Protein AF-A0A973F7K8-F1 (afdb_monomer_lite)

Foldseek 3Di:
DVLVVVLVVVLVVVLVVVLVVVQVVLLVVQQADAQDFDADLVRHTDVVLSVVCVVRGGRHPDSLVSVLVSCLVSVVVSVVVCVVVVHDDDDPAPDPPLVCVLVSLLSVQLSVLVVQQSVCSRPVVVDPDDDGDNPVVSLVSLLVSQLVSLVSCCPVRVDQWDQDPPPGIDGRRVCSSVVSSCVSSVVSVVVVVVVSD

Structure (mmCIF, N/CA/C/O backbone):
data_AF-A0A973F7K8-F1
#
_entry.id   AF-A0A973F7K8-F1
#
loop_
_atom_site.group_PDB
_atom_site.id
_atom_site.type_symbol
_atom_site.label_atom_id
_atom_site.label_alt_id
_atom_site.label_comp_id
_atom_site.label_asym_id
_atom_site.label_entity_id
_atom_site.label_seq_id
_atom_site.pdbx_PDB_ins_code
_atom_site.Cartn_x
_atom_site.Cartn_y
_atom_site.Cartn_z
_atom_site.occupancy
_atom_site.B_iso_or_equiv
_atom_site.auth_seq_id
_atom_site.auth_comp_id
_atom_site.auth_asym_id
_atom_site.auth_atom_id
_atom_site.pdbx_PDB_model_num
ATOM 1 N N . MET A 1 1 ? 13.074 -17.200 -8.292 1.00 72.19 1 MET A N 1
ATOM 2 C CA . MET A 1 1 ? 11.843 -17.786 -7.709 1.00 72.19 1 MET A CA 1
ATOM 3 C C . MET A 1 1 ? 11.993 -18.205 -6.249 1.00 72.19 1 MET A C 1
ATOM 5 O O . MET A 1 1 ? 11.219 -17.714 -5.441 1.00 72.19 1 MET A O 1
ATOM 9 N N . SER A 1 2 ? 12.986 -19.022 -5.864 1.00 88.00 2 SER A N 1
ATOM 10 C CA . SER A 1 2 ? 13.158 -19.458 -4.458 1.00 88.00 2 SER A CA 1
ATOM 11 C C . SER A 1 2 ? 13.311 -18.310 -3.445 1.00 88.00 2 SER A C 1
ATOM 13 O O . SER A 1 2 ? 12.789 -18.396 -2.340 1.00 88.00 2 SER A O 1
ATOM 15 N N . GLN A 1 3 ? 13.964 -17.210 -3.831 1.00 87.50 3 GLN A N 1
ATOM 16 C CA . GLN A 1 3 ? 14.150 -16.026 -2.980 1.00 87.50 3 GLN A CA 1
ATOM 17 C C . GLN A 1 3 ? 12.831 -15.344 -2.599 1.00 87.50 3 GLN A C 1
ATOM 19 O O . GLN A 1 3 ? 12.602 -15.071 -1.427 1.00 87.50 3 GLN A O 1
ATOM 24 N N . TYR A 1 4 ? 11.947 -15.101 -3.570 1.00 90.38 4 TYR A N 1
ATOM 25 C CA . TYR A 1 4 ? 10.649 -14.471 -3.312 1.00 90.38 4 TYR A CA 1
ATOM 26 C C . TYR A 1 4 ? 9.748 -15.357 -2.455 1.00 90.38 4 TYR A C 1
ATOM 28 O O . TYR A 1 4 ? 9.084 -14.861 -1.551 1.00 90.38 4 TYR A O 1
ATOM 36 N N . LEU A 1 5 ? 9.784 -16.673 -2.688 1.00 93.12 5 LEU A N 1
ATOM 37 C CA . LEU A 1 5 ? 9.063 -17.641 -1.867 1.00 93.12 5 LEU A CA 1
ATOM 38 C C . LEU A 1 5 ? 9.573 -17.640 -0.420 1.00 93.12 5 LEU A C 1
ATOM 40 O O . LEU A 1 5 ? 8.772 -17.631 0.509 1.00 93.12 5 LEU A O 1
ATOM 44 N N . PHE A 1 6 ? 10.892 -17.579 -0.222 1.00 93.88 6 PHE A N 1
ATOM 45 C CA . PHE A 1 6 ? 11.480 -17.450 1.109 1.00 93.88 6 PHE A CA 1
ATOM 46 C C . PHE A 1 6 ? 11.039 -16.158 1.812 1.00 93.88 6 PHE A C 1
ATOM 48 O O . PHE A 1 6 ? 10.596 -16.216 2.955 1.00 93.88 6 PHE A O 1
ATOM 55 N N . ILE A 1 7 ? 11.104 -15.009 1.129 1.00 94.25 7 ILE A N 1
ATOM 56 C CA . ILE A 1 7 ? 10.670 -13.712 1.676 1.00 94.25 7 ILE A CA 1
ATOM 57 C C . ILE A 1 7 ? 9.185 -13.754 2.065 1.00 94.25 7 ILE A C 1
ATOM 59 O O . ILE A 1 7 ? 8.821 -13.306 3.152 1.00 94.25 7 ILE A O 1
ATOM 63 N N . ALA A 1 8 ? 8.336 -14.330 1.211 1.00 94.69 8 ALA A N 1
ATOM 64 C CA . ALA A 1 8 ? 6.908 -14.472 1.475 1.00 94.69 8 ALA A CA 1
ATOM 65 C C . ALA A 1 8 ? 6.631 -15.362 2.698 1.00 94.69 8 ALA A C 1
ATOM 67 O O . ALA A 1 8 ? 5.876 -14.962 3.582 1.00 94.69 8 ALA A O 1
ATOM 68 N N . LEU A 1 9 ? 7.280 -16.530 2.794 1.00 96.81 9 LEU A N 1
ATOM 69 C CA . LEU A 1 9 ? 7.141 -17.430 3.945 1.00 96.81 9 LEU A CA 1
ATOM 70 C C . LEU A 1 9 ? 7.656 -16.792 5.237 1.00 96.81 9 LEU A C 1
ATOM 72 O O . LEU A 1 9 ? 6.992 -16.874 6.268 1.00 96.81 9 LEU A O 1
ATOM 76 N N . ALA A 1 10 ? 8.809 -16.124 5.187 1.00 96.56 10 ALA A N 1
ATOM 77 C CA . ALA A 1 10 ? 9.361 -15.422 6.338 1.00 96.56 10 ALA A CA 1
ATOM 78 C C . ALA A 1 10 ? 8.419 -14.305 6.810 1.00 96.56 10 ALA A C 1
ATOM 80 O O . ALA A 1 10 ? 8.134 -14.205 8.001 1.00 96.56 10 ALA A O 1
ATOM 81 N N . SER A 1 11 ? 7.880 -13.505 5.883 1.00 96.19 11 SER A N 1
ATOM 82 C CA . SER A 1 11 ? 6.906 -12.462 6.212 1.00 96.19 11 SER A CA 1
ATOM 83 C C . SER A 1 11 ? 5.631 -13.039 6.821 1.00 96.19 11 SER A C 1
ATOM 85 O O . SER A 1 11 ? 5.173 -12.538 7.848 1.00 96.19 11 SER A O 1
ATOM 87 N N . PHE A 1 12 ? 5.105 -14.125 6.252 1.00 96.81 12 PHE A N 1
ATOM 88 C CA . PHE A 1 12 ? 3.944 -14.827 6.789 1.00 96.81 12 PHE A CA 1
ATOM 89 C C . PHE A 1 12 ? 4.179 -15.312 8.224 1.00 96.81 12 PHE A C 1
ATOM 91 O O . PHE A 1 12 ? 3.365 -15.025 9.098 1.00 96.81 12 PHE A O 1
ATOM 98 N N . LEU A 1 13 ? 5.299 -15.993 8.489 1.00 97.75 13 LEU A N 1
ATOM 99 C CA . LEU A 1 13 ? 5.620 -16.499 9.826 1.00 97.75 13 LEU A CA 1
ATOM 100 C C . LEU A 1 13 ? 5.742 -15.360 10.842 1.00 97.75 13 LEU A C 1
ATOM 102 O O . LEU A 1 13 ? 5.202 -15.456 11.941 1.00 97.75 13 LEU A O 1
ATOM 106 N N . ILE A 1 14 ? 6.400 -14.261 10.472 1.00 97.31 14 ILE A N 1
ATOM 107 C CA . ILE A 1 14 ? 6.553 -13.101 11.357 1.00 97.31 14 ILE A CA 1
ATOM 108 C C . ILE A 1 14 ? 5.188 -12.482 11.681 1.00 97.31 14 ILE A C 1
ATOM 110 O O . ILE A 1 14 ? 4.896 -12.243 12.852 1.00 97.31 14 ILE A O 1
ATOM 114 N N . HIS A 1 15 ? 4.319 -12.281 10.686 1.00 96.44 15 HIS A N 1
ATOM 115 C CA . HIS A 1 15 ? 2.948 -11.810 10.927 1.00 96.44 15 HIS A CA 1
ATOM 116 C C . HIS A 1 15 ? 2.157 -12.779 11.810 1.00 96.44 15 HIS A C 1
ATOM 118 O O . HIS A 1 15 ? 1.513 -12.345 12.764 1.00 96.44 15 HIS A O 1
ATOM 124 N N . PHE A 1 16 ? 2.249 -14.083 11.543 1.00 96.31 16 PHE A N 1
ATOM 125 C CA . PHE A 1 16 ? 1.563 -15.126 12.306 1.00 96.31 16 PHE A CA 1
ATOM 126 C C . PHE A 1 16 ? 1.941 -15.103 13.792 1.00 96.31 16 PHE A C 1
ATOM 128 O O . PHE A 1 16 ? 1.065 -15.149 14.653 1.00 96.31 16 PHE A O 1
ATOM 135 N N . PHE A 1 17 ? 3.229 -14.971 14.115 1.00 96.81 17 PHE A N 1
ATOM 136 C CA . PHE A 1 17 ? 3.669 -14.906 15.510 1.00 96.81 17 PHE A CA 1
ATOM 137 C C . PHE A 1 17 ? 3.353 -13.566 16.182 1.00 96.81 17 PHE A C 1
ATOM 139 O O . PHE A 1 17 ? 3.121 -13.534 17.390 1.00 96.81 17 PHE A O 1
ATOM 146 N N . LEU A 1 18 ? 3.319 -12.462 15.430 1.00 96.75 18 LEU A N 1
ATOM 147 C CA . LEU A 1 18 ? 3.058 -11.131 15.984 1.00 96.75 18 LEU A CA 1
ATOM 148 C C . LEU A 1 18 ? 1.569 -10.809 16.157 1.00 96.75 18 LEU A C 1
ATOM 150 O O . LEU A 1 18 ? 1.236 -9.941 16.965 1.00 96.75 18 LEU A O 1
ATOM 154 N N . ILE A 1 19 ? 0.663 -11.497 15.457 1.00 94.94 19 ILE A N 1
ATOM 155 C CA . ILE A 1 19 ? -0.764 -11.148 15.485 1.00 94.94 19 ILE A CA 1
ATOM 156 C C . ILE A 1 19 ? -1.384 -11.312 16.879 1.00 94.94 19 ILE A C 1
ATOM 158 O O . ILE A 1 19 ? -2.056 -10.406 17.363 1.00 94.94 19 ILE A O 1
ATOM 162 N N . VAL A 1 20 ? -1.102 -12.420 17.572 1.00 94.62 20 VAL A N 1
ATOM 163 C CA . VAL A 1 20 ? -1.634 -12.705 18.916 1.00 94.62 20 VAL A CA 1
ATOM 164 C C . VAL A 1 20 ? -1.143 -11.698 19.967 1.00 94.62 20 VAL A C 1
ATOM 166 O O . VAL A 1 20 ? -1.987 -11.099 20.643 1.00 94.62 20 VAL A O 1
ATOM 169 N N . PRO A 1 21 ? 0.175 -11.445 20.131 1.00 95.75 21 PRO A N 1
ATOM 170 C CA . PRO A 1 21 ? 0.638 -10.454 21.099 1.00 95.75 21 PRO A CA 1
ATOM 171 C C . PRO A 1 21 ? 0.143 -9.045 20.756 1.00 95.75 21 PRO A C 1
ATOM 173 O O . PRO A 1 21 ? -0.177 -8.281 21.668 1.00 95.75 21 PRO A O 1
ATOM 176 N N . PHE A 1 22 ? 0.007 -8.711 19.469 1.00 95.31 22 PHE A N 1
ATOM 177 C CA . PHE A 1 22 ? -0.538 -7.423 19.050 1.00 95.31 22 PHE A CA 1
ATOM 178 C C . PHE A 1 22 ? -2.024 -7.270 19.396 1.00 95.31 22 PHE A C 1
ATOM 180 O O . PHE A 1 22 ? -2.424 -6.241 19.936 1.00 95.31 22 PHE A O 1
ATOM 187 N N . ILE A 1 23 ? -2.843 -8.299 19.173 1.00 93.06 23 ILE A N 1
ATOM 188 C CA . ILE A 1 23 ? -4.255 -8.296 19.581 1.00 93.06 23 ILE A CA 1
ATOM 189 C C . ILE A 1 23 ? -4.374 -8.095 21.100 1.00 93.06 23 ILE A C 1
ATOM 191 O O . ILE A 1 23 ? -5.137 -7.238 21.551 1.00 93.06 23 ILE A O 1
ATOM 195 N N . ASN A 1 24 ? -3.577 -8.813 21.897 1.00 93.81 24 ASN A N 1
ATOM 196 C CA . ASN A 1 24 ? -3.557 -8.653 23.356 1.00 93.81 24 ASN A CA 1
ATOM 197 C C . ASN A 1 24 ? -3.151 -7.231 23.777 1.00 93.81 24 ASN A C 1
ATOM 199 O O . ASN A 1 24 ? -3.711 -6.668 24.720 1.00 93.81 24 ASN A O 1
ATOM 203 N N . PHE A 1 25 ? -2.206 -6.626 23.058 1.00 93.38 25 PHE A N 1
ATOM 204 C CA . PHE A 1 25 ? -1.814 -5.234 23.253 1.00 93.38 25 PHE A CA 1
ATOM 205 C C . PHE A 1 25 ? -2.965 -4.257 22.962 1.00 93.38 25 PHE A C 1
ATOM 207 O O . PHE A 1 25 ? -3.226 -3.376 23.785 1.00 93.38 25 PHE A O 1
ATOM 214 N N . LEU A 1 26 ? -3.711 -4.444 21.866 1.00 91.25 26 LEU A N 1
ATOM 215 C CA . LEU A 1 26 ? -4.887 -3.622 21.553 1.00 91.25 26 LEU A CA 1
ATOM 216 C C . LEU A 1 26 ? -5.966 -3.728 22.642 1.00 91.25 26 LEU A C 1
ATOM 218 O O . LEU A 1 26 ? -6.526 -2.709 23.056 1.00 91.25 26 LEU A O 1
ATOM 222 N N . TYR A 1 27 ? -6.207 -4.937 23.167 1.00 90.31 27 TYR A N 1
ATOM 223 C CA . TYR A 1 27 ? -7.102 -5.145 24.310 1.00 90.31 27 TYR A CA 1
ATOM 224 C C . TYR A 1 27 ? -6.623 -4.395 25.557 1.00 90.31 27 TYR A C 1
ATOM 226 O O . TYR A 1 27 ? -7.413 -3.695 26.193 1.00 90.31 27 TYR A O 1
ATOM 234 N N . LYS A 1 28 ? -5.326 -4.475 25.882 1.00 91.38 28 LYS A N 1
ATOM 235 C CA . LYS A 1 28 ? -4.729 -3.777 27.032 1.00 91.38 28 LYS A CA 1
ATOM 236 C C . LYS A 1 28 ? -4.856 -2.256 26.916 1.00 91.38 28 LYS A C 1
ATOM 238 O O . LYS A 1 28 ? -5.124 -1.587 27.912 1.00 91.38 28 LYS A O 1
ATOM 243 N N . MET A 1 29 ? -4.701 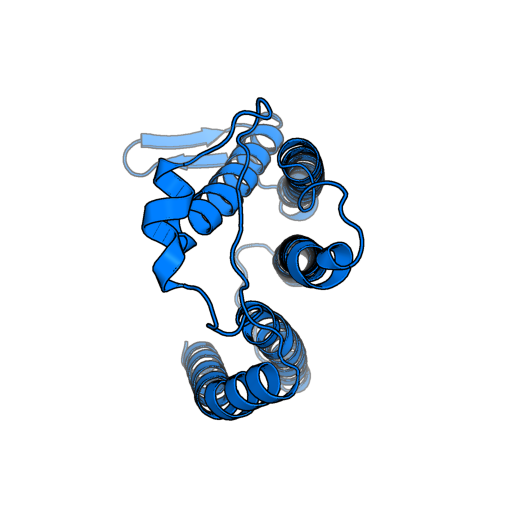-1.714 25.710 1.00 87.56 29 MET A N 1
ATOM 244 C CA . MET A 1 29 ? -4.869 -0.284 25.432 1.00 87.56 29 MET A CA 1
ATOM 245 C C . MET A 1 29 ? -6.332 0.160 25.300 1.00 87.56 29 MET A C 1
ATOM 247 O O . MET A 1 29 ? -6.584 1.352 25.135 1.00 87.56 29 MET A O 1
ATOM 251 N N . LYS A 1 30 ? -7.299 -0.768 25.376 1.00 85.12 30 LYS A N 1
ATOM 252 C CA . LYS A 1 30 ? -8.734 -0.508 25.165 1.00 85.12 30 LYS A CA 1
ATOM 253 C C . LYS A 1 30 ? -9.034 0.138 23.803 1.00 85.12 30 LYS A C 1
ATOM 255 O O . LYS A 1 30 ? -9.990 0.900 23.671 1.00 85.12 30 LYS A O 1
ATOM 260 N N . LEU A 1 31 ? -8.238 -0.186 22.782 1.00 84.75 31 LEU A N 1
ATOM 261 C CA . LEU A 1 31 ? -8.457 0.248 21.399 1.00 84.75 31 LEU A CA 1
ATOM 262 C C . LEU A 1 31 ? -9.512 -0.655 20.755 1.00 84.75 31 LEU A C 1
ATOM 264 O O . LEU A 1 31 ? -9.199 -1.523 19.948 1.00 84.75 31 LEU A O 1
ATOM 268 N N . GLN A 1 32 ? -10.763 -0.498 21.178 1.00 84.00 32 GLN A N 1
ATOM 269 C CA . GLN A 1 32 ? -11.882 -1.350 20.779 1.00 84.00 32 GLN A CA 1
ATOM 270 C C . GLN A 1 32 ? -12.960 -0.555 20.055 1.00 84.00 32 GLN A C 1
ATOM 272 O O . GLN A 1 32 ? -13.143 0.645 20.275 1.00 84.00 32 GLN A O 1
ATOM 277 N N . ARG A 1 33 ? -13.726 -1.248 19.213 1.00 77.94 33 ARG A N 1
ATOM 278 C CA . ARG A 1 33 ? -14.869 -0.668 18.515 1.00 77.94 33 ARG A CA 1
ATOM 279 C C . ARG A 1 33 ? -16.003 -0.430 19.513 1.00 77.94 33 ARG A C 1
ATOM 281 O 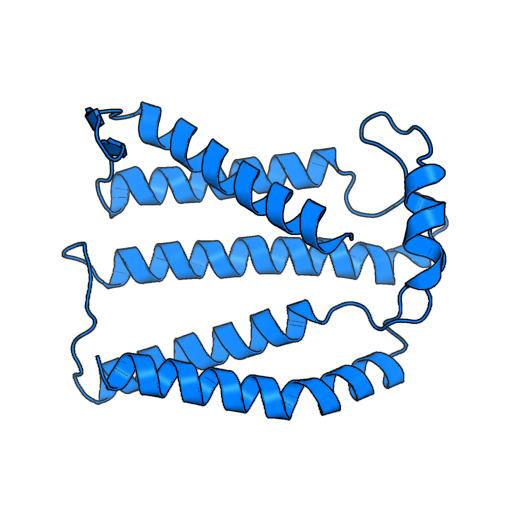O . ARG A 1 33 ? -16.597 -1.384 20.003 1.00 77.94 33 ARG A O 1
ATOM 288 N N . ALA A 1 34 ? -16.329 0.820 19.828 1.00 75.00 34 ALA A N 1
ATOM 289 C CA . ALA A 1 34 ? -17.546 1.116 20.595 1.00 75.00 34 ALA A CA 1
ATOM 290 C C . ALA A 1 34 ? -18.782 1.213 19.678 1.00 75.00 34 ALA A C 1
ATOM 292 O O . ALA A 1 34 ? -18.674 1.083 18.459 1.00 75.00 34 ALA A O 1
ATOM 293 N N . ASN A 1 35 ? -19.958 1.412 20.274 1.00 72.88 35 ASN A N 1
ATOM 294 C CA . ASN A 1 35 ? -21.228 1.503 19.556 1.00 72.88 35 ASN A CA 1
ATOM 295 C C . ASN A 1 35 ? -21.302 2.803 18.732 1.00 72.88 35 ASN A C 1
ATOM 297 O O . ASN A 1 35 ? -21.063 3.888 19.266 1.00 72.88 35 ASN A O 1
ATOM 301 N N . GLN A 1 36 ? -21.602 2.700 17.437 1.00 68.94 36 GLN A N 1
ATOM 302 C CA . GLN A 1 36 ? -21.502 3.806 16.482 1.00 68.94 36 GLN A CA 1
ATOM 303 C C . GLN A 1 36 ? -22.859 4.062 15.817 1.00 68.94 36 GLN A C 1
ATOM 305 O O . GLN A 1 36 ? -23.567 3.116 15.493 1.00 68.94 36 GLN A O 1
ATOM 310 N N . LYS A 1 37 ? -23.199 5.341 15.600 1.00 73.88 37 LYS A N 1
ATOM 311 C CA . LYS A 1 37 ? -24.313 5.763 14.737 1.00 73.88 37 LYS A CA 1
ATOM 312 C C . LYS A 1 37 ? -23.753 6.373 13.465 1.00 73.88 37 LYS A C 1
ATOM 314 O O . LYS A 1 37 ? -23.265 7.501 13.509 1.00 73.88 37 LYS A O 1
ATOM 319 N N . THR A 1 38 ? -23.780 5.631 12.370 1.00 75.94 38 THR A N 1
ATOM 320 C CA . THR A 1 38 ? -23.152 6.057 11.116 1.00 75.94 38 THR A CA 1
ATOM 321 C C . THR A 1 38 ? -24.045 7.003 10.305 1.00 75.94 38 THR A C 1
ATOM 323 O O . THR A 1 38 ? -25.271 7.025 10.452 1.00 75.94 38 THR A O 1
ATOM 326 N N . LEU A 1 39 ? -23.407 7.833 9.474 1.00 78.38 39 LEU A N 1
ATOM 327 C CA . LEU A 1 39 ? -24.057 8.733 8.521 1.00 78.38 39 LEU A CA 1
ATOM 328 C C . LEU A 1 39 ? -23.554 8.428 7.105 1.00 78.38 39 LEU A C 1
ATOM 330 O O . LEU A 1 39 ? -22.379 8.106 6.917 1.00 78.38 39 LEU A O 1
ATOM 334 N N . ASP A 1 40 ? -24.423 8.588 6.113 1.00 78.94 40 ASP A N 1
ATOM 335 C CA . ASP A 1 40 ? -24.072 8.474 4.699 1.00 78.94 40 ASP A CA 1
A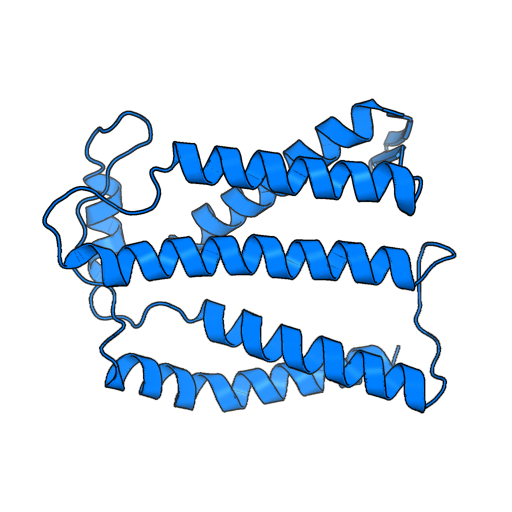TOM 336 C C . ASP A 1 40 ? -23.386 9.745 4.143 1.00 78.94 40 ASP A C 1
ATOM 338 O O . ASP A 1 40 ? -23.170 10.748 4.832 1.00 78.94 40 ASP A O 1
ATOM 342 N N . ALA A 1 41 ? -23.067 9.725 2.844 1.00 74.00 41 ALA A N 1
ATOM 343 C CA . ALA A 1 41 ? -22.468 10.853 2.122 1.00 74.00 41 ALA A CA 1
ATOM 344 C C . ALA A 1 41 ? -23.334 12.135 2.106 1.00 74.00 41 ALA A C 1
ATOM 346 O O . ALA A 1 41 ? -22.828 13.228 1.810 1.00 74.00 41 ALA A O 1
ATOM 347 N N . PHE A 1 42 ? -24.629 12.006 2.399 1.00 81.00 42 PHE A N 1
ATOM 348 C CA . PHE A 1 42 ? -25.636 13.064 2.433 1.00 81.00 42 PHE A CA 1
ATOM 349 C C . PHE A 1 42 ? -26.024 13.460 3.866 1.00 81.00 42 PHE A C 1
ATOM 351 O O . PHE A 1 42 ? -26.974 14.221 4.046 1.00 81.00 42 PHE A O 1
ATOM 358 N N . ASN A 1 43 ? -25.266 13.007 4.873 1.00 79.06 43 ASN A N 1
ATOM 359 C CA . ASN A 1 43 ? -25.524 13.217 6.300 1.00 79.06 43 ASN A CA 1
ATOM 360 C C . ASN A 1 43 ? -26.850 12.610 6.796 1.00 79.06 43 ASN A C 1
ATOM 362 O O . ASN A 1 43 ? -27.427 13.098 7.769 1.00 79.06 43 ASN A O 1
ATOM 366 N N . LYS A 1 44 ? -27.343 11.552 6.151 1.00 83.50 44 LYS A N 1
ATOM 367 C CA . LYS A 1 44 ? -28.502 10.785 6.614 1.00 83.50 44 LYS A CA 1
ATOM 368 C C . LYS A 1 44 ? -28.042 9.602 7.469 1.00 83.50 44 LYS A C 1
ATOM 370 O O . LYS A 1 44 ? -27.033 8.982 7.139 1.00 83.50 44 LYS A O 1
ATOM 375 N N . PRO A 1 45 ? -28.761 9.263 8.552 1.00 82.25 45 PRO A N 1
ATOM 376 C CA . PRO A 1 45 ? -28.438 8.098 9.369 1.00 82.25 45 PRO A CA 1
ATOM 377 C C . PRO A 1 45 ? -28.588 6.795 8.585 1.00 82.25 45 PRO A C 1
ATOM 379 O O . PRO A 1 45 ? -29.512 6.645 7.784 1.00 82.25 45 PRO A O 1
ATOM 382 N N . THR A 1 46 ? -27.709 5.834 8.868 1.00 83.81 46 THR A N 1
ATOM 383 C CA . THR A 1 46 ? -27.646 4.524 8.202 1.00 83.81 46 THR A CA 1
ATOM 384 C C . THR A 1 46 ? -28.000 3.377 9.163 1.00 83.81 46 THR A C 1
ATOM 386 O O . THR A 1 46 ? -27.147 2.564 9.520 1.00 83.81 46 THR A O 1
ATOM 389 N N . PRO A 1 47 ? -29.282 3.243 9.567 1.00 83.62 47 PRO A N 1
ATOM 390 C CA . PRO A 1 47 ? -29.700 2.311 10.620 1.00 83.62 47 PRO A CA 1
ATOM 391 C C . PRO A 1 47 ? -29.532 0.833 10.241 1.00 83.62 47 PRO A C 1
ATOM 393 O O . PRO A 1 47 ? -29.285 -0.003 11.107 1.00 83.62 47 PRO A O 1
ATOM 396 N N . VAL A 1 48 ? -29.654 0.496 8.953 1.00 85.38 48 VAL A N 1
ATOM 397 C CA . VAL A 1 48 ? -29.449 -0.877 8.463 1.00 85.38 48 VAL A CA 1
ATOM 398 C C . VAL A 1 48 ? -27.983 -1.282 8.613 1.00 85.38 48 VAL A C 1
ATOM 400 O O . VAL A 1 48 ? -27.698 -2.368 9.113 1.00 85.38 48 VAL A O 1
ATOM 403 N N . PHE A 1 49 ? -27.060 -0.391 8.238 1.00 81.12 49 PHE A N 1
ATOM 404 C CA . PHE A 1 49 ? -25.624 -0.607 8.395 1.00 81.12 49 PHE A CA 1
ATOM 405 C C . PHE A 1 49 ? -25.266 -0.805 9.870 1.00 81.12 49 PHE A C 1
ATOM 407 O O . PHE A 1 49 ? -24.640 -1.809 10.211 1.00 81.12 49 PHE A O 1
ATOM 414 N N . ASP A 1 50 ? -25.736 0.093 10.742 1.00 82.31 50 ASP A N 1
ATOM 415 C CA . ASP A 1 50 ? -25.478 0.011 12.181 1.00 82.31 50 ASP A CA 1
ATOM 416 C C . ASP A 1 50 ? -25.971 -1.326 12.757 1.00 82.31 50 ASP A C 1
ATOM 418 O O . ASP A 1 50 ? -25.210 -2.010 13.439 1.00 82.31 50 ASP A O 1
ATOM 422 N N . LYS A 1 51 ? -27.189 -1.764 12.399 1.00 85.19 51 LYS A N 1
ATOM 423 C CA . LYS A 1 51 ? -27.768 -3.037 12.864 1.00 85.19 51 LYS A CA 1
ATOM 424 C C . LYS A 1 51 ? -26.899 -4.247 12.515 1.00 85.19 51 LYS A C 1
ATOM 426 O O . LYS A 1 51 ? -26.675 -5.097 13.375 1.00 85.19 51 LYS A O 1
ATOM 431 N N . PHE A 1 52 ? -26.410 -4.339 11.277 1.00 84.19 52 PHE A N 1
ATOM 432 C CA . PHE A 1 52 ? -25.557 -5.458 10.864 1.00 84.19 52 PHE A CA 1
ATOM 433 C C . PHE A 1 52 ? -24.172 -5.418 11.521 1.00 84.19 52 PHE A C 1
ATOM 435 O O . PHE A 1 52 ? -23.574 -6.470 11.720 1.00 84.19 52 PHE A O 1
ATOM 442 N N . HIS A 1 53 ? -23.688 -4.247 11.939 1.00 78.50 53 HIS A N 1
ATOM 443 C CA . HIS A 1 53 ? -22.356 -4.080 12.528 1.00 78.50 53 HIS A CA 1
ATOM 444 C C . HIS A 1 53 ? -22.338 -4.040 14.062 1.00 78.50 53 HIS A C 1
ATOM 446 O O . HIS A 1 53 ? -21.253 -4.029 14.645 1.00 78.50 53 HIS A O 1
ATOM 452 N N . CYS A 1 54 ? -23.495 -4.067 14.736 1.00 80.25 54 CYS A N 1
ATOM 453 C CA . CYS A 1 54 ? -23.574 -4.060 16.203 1.00 80.25 54 CYS A CA 1
ATOM 454 C C . CYS A 1 54 ? -22.767 -5.196 16.856 1.00 80.25 54 CYS A C 1
ATOM 456 O O . CYS A 1 54 ? -22.166 -4.993 17.908 1.00 80.25 54 CYS A O 1
ATOM 458 N N . HIS A 1 55 ? -22.699 -6.370 16.222 1.00 81.69 55 HIS A N 1
ATOM 459 C CA . HIS A 1 55 ? -21.949 -7.520 16.739 1.00 81.69 55 HIS A CA 1
ATOM 460 C C . HIS A 1 55 ? -20.425 -7.297 16.771 1.00 81.69 55 HIS A C 1
ATOM 462 O O . HIS A 1 55 ? -19.723 -8.000 17.491 1.00 81.69 55 HIS A O 1
ATOM 468 N N . LYS A 1 56 ? -19.904 -6.309 16.023 1.00 78.94 56 LYS A N 1
ATOM 469 C CA . LYS A 1 56 ? -18.474 -5.957 16.002 1.00 78.94 56 LYS A CA 1
ATOM 470 C C . LYS A 1 56 ? -18.059 -5.077 17.195 1.00 78.94 56 LYS A C 1
ATOM 472 O O . LYS A 1 56 ? -16.906 -4.656 17.270 1.00 78.94 56 LYS A O 1
ATOM 477 N N . GLN A 1 57 ? -18.976 -4.765 18.114 1.00 81.69 57 GLN A N 1
ATOM 478 C CA . GLN A 1 57 ? -18.689 -3.987 19.319 1.00 81.69 57 GLN A CA 1
ATOM 479 C C . GLN A 1 57 ? -17.741 -4.745 20.268 1.00 81.69 57 GLN A C 1
ATOM 481 O O . GLN A 1 57 ? -17.902 -5.936 20.505 1.00 81.69 57 GLN A O 1
ATOM 486 N N . GLY A 1 58 ? -16.754 -4.047 20.835 1.00 81.69 58 GLY A N 1
ATOM 487 C CA . GLY A 1 58 ? -15.768 -4.601 21.773 1.00 81.69 58 GLY A CA 1
ATOM 488 C C . GLY A 1 58 ? -14.575 -5.298 21.111 1.00 81.69 58 GLY A C 1
ATOM 489 O O . GLY A 1 58 ? -13.575 -5.557 21.778 1.00 81.69 58 GLY A O 1
ATOM 490 N N . ILE A 1 59 ? -14.632 -5.542 19.798 1.00 86.81 59 ILE A N 1
ATOM 491 C CA . ILE A 1 59 ? -13.519 -6.114 19.031 1.00 86.81 59 ILE A CA 1
ATOM 492 C C . ILE A 1 59 ? -12.417 -5.050 18.863 1.00 86.81 59 ILE A C 1
ATOM 494 O O . ILE A 1 59 ? -12.735 -3.882 18.598 1.00 86.81 59 ILE A O 1
ATOM 498 N N . PRO A 1 60 ? -11.128 -5.407 19.028 1.00 87.00 60 PRO A N 1
ATOM 499 C CA . PRO A 1 60 ? -10.013 -4.486 18.858 1.00 87.00 60 PRO A CA 1
ATOM 500 C C . PRO A 1 60 ? -9.953 -3.914 17.437 1.00 87.00 60 PRO A C 1
ATOM 502 O O . PRO A 1 60 ? -10.128 -4.632 16.454 1.00 87.00 60 PRO A O 1
ATOM 505 N N . VAL A 1 61 ? -9.682 -2.613 17.337 1.00 82.44 61 VAL A N 1
ATOM 506 C CA . VAL A 1 61 ? -9.562 -1.865 16.075 1.00 82.44 61 VAL A CA 1
ATOM 507 C C . VAL A 1 61 ? -8.096 -1.522 15.836 1.00 82.44 61 VAL A C 1
ATOM 509 O O . VAL A 1 61 ? -7.360 -1.233 16.778 1.00 82.44 61 VAL A O 1
ATOM 512 N N . GLY A 1 62 ? -7.672 -1.542 14.571 1.00 82.88 62 GLY A N 1
ATOM 513 C CA . GLY A 1 62 ? -6.299 -1.215 14.181 1.00 82.88 62 GLY A CA 1
ATOM 514 C C . GLY A 1 62 ? -5.422 -2.424 13.857 1.00 82.88 62 GLY A C 1
ATOM 515 O O . GLY A 1 62 ? -4.203 -2.293 13.841 1.00 82.88 62 GLY A O 1
ATOM 516 N N . GLY A 1 63 ? -6.003 -3.592 13.553 1.00 83.81 63 GLY A N 1
ATOM 517 C CA . GLY A 1 63 ? -5.252 -4.752 13.045 1.00 83.81 63 GLY A CA 1
ATOM 518 C C . GLY A 1 63 ? -4.394 -4.422 11.814 1.00 83.81 63 GLY A C 1
ATOM 519 O O . GLY A 1 63 ? -3.258 -4.882 11.704 1.00 83.81 63 GLY A O 1
ATOM 520 N N . GLY A 1 64 ? -4.884 -3.529 10.946 1.00 87.81 64 GLY A N 1
ATOM 521 C CA . GLY A 1 64 ? -4.133 -3.021 9.797 1.00 87.81 64 GLY A CA 1
ATOM 522 C C . GLY A 1 64 ? -2.824 -2.314 10.167 1.00 87.81 64 GLY A C 1
ATOM 523 O O . GLY A 1 64 ? -1.876 -2.365 9.390 1.00 87.81 64 GLY A O 1
ATOM 524 N N . LEU A 1 65 ? -2.709 -1.727 11.366 1.00 91.19 65 LEU A N 1
ATOM 525 C CA . LEU A 1 65 ? -1.478 -1.066 11.813 1.00 91.19 65 LEU A CA 1
ATOM 526 C C . LEU A 1 65 ? -0.313 -2.057 11.929 1.00 91.19 65 LEU A C 1
ATOM 528 O O . LEU A 1 65 ? 0.801 -1.733 11.520 1.00 91.19 65 LEU A O 1
ATOM 532 N N . LEU A 1 66 ? -0.570 -3.270 12.436 1.00 93.12 66 LEU A N 1
ATOM 533 C CA . LEU A 1 66 ? 0.439 -4.330 12.481 1.00 93.12 66 LEU A CA 1
ATOM 534 C C . LEU A 1 66 ? 0.872 -4.709 11.068 1.00 93.12 66 LEU A C 1
ATOM 536 O O . LEU A 1 66 ? 2.070 -4.763 10.791 1.00 93.12 66 LEU A O 1
ATOM 540 N N . VAL A 1 67 ? -0.104 -4.923 10.178 1.00 93.25 67 VAL A N 1
ATOM 541 C CA . VAL A 1 67 ? 0.156 -5.304 8.787 1.00 93.25 67 VAL A CA 1
ATOM 542 C C . VAL A 1 67 ? 1.051 -4.267 8.119 1.00 93.25 67 VAL A C 1
ATOM 544 O O . VAL A 1 67 ? 2.085 -4.622 7.558 1.00 93.25 67 VAL A O 1
ATOM 547 N N . VAL A 1 68 ? 0.704 -2.986 8.239 1.00 94.50 68 VAL A N 1
ATOM 548 C CA . VAL A 1 68 ? 1.458 -1.868 7.664 1.00 94.50 68 VAL A CA 1
ATOM 549 C C . VAL A 1 68 ? 2.864 -1.784 8.246 1.00 94.50 68 VAL A C 1
ATOM 551 O O . VAL A 1 68 ? 3.829 -1.750 7.483 1.00 94.50 68 VAL A O 1
ATOM 554 N N . LEU A 1 69 ? 3.003 -1.769 9.574 1.00 95.00 69 LEU A N 1
ATOM 555 C CA . LEU A 1 69 ? 4.294 -1.589 10.239 1.00 95.00 69 LEU A CA 1
ATOM 556 C C . LEU A 1 69 ? 5.245 -2.735 9.896 1.00 95.00 69 LEU A C 1
ATOM 558 O O . LEU A 1 69 ? 6.345 -2.501 9.398 1.00 95.00 69 LEU A O 1
ATOM 562 N N . VAL A 1 70 ? 4.805 -3.975 10.108 1.00 96.06 70 VAL A N 1
ATOM 563 C CA . VAL A 1 70 ? 5.635 -5.162 9.881 1.00 96.06 70 VAL A CA 1
ATOM 564 C C . VAL A 1 70 ? 5.972 -5.302 8.399 1.00 96.06 70 VAL A C 1
ATOM 566 O O . VAL A 1 70 ? 7.131 -5.529 8.070 1.00 96.06 70 VAL A O 1
ATOM 569 N N . THR A 1 71 ? 5.016 -5.092 7.489 1.00 96.12 71 THR A N 1
ATOM 570 C CA . THR A 1 71 ? 5.291 -5.169 6.042 1.00 96.12 71 THR A CA 1
ATOM 571 C C . THR A 1 71 ? 6.273 -4.089 5.600 1.00 96.12 71 THR A C 1
ATOM 573 O O . THR A 1 71 ? 7.187 -4.388 4.842 1.00 96.12 71 THR A O 1
ATOM 576 N N . THR A 1 72 ? 6.156 -2.862 6.117 1.00 96.12 72 THR A N 1
ATOM 577 C CA . THR A 1 72 ? 7.089 -1.766 5.806 1.00 96.12 72 THR A CA 1
ATOM 578 C C . THR A 1 72 ? 8.508 -2.092 6.273 1.00 96.12 72 THR A C 1
ATOM 580 O O . THR A 1 72 ? 9.460 -1.964 5.503 1.00 96.12 72 THR A O 1
ATOM 583 N N . VAL A 1 73 ? 8.652 -2.555 7.520 1.00 96.69 73 VAL A N 1
ATOM 584 C CA . VAL A 1 73 ? 9.953 -2.918 8.103 1.00 96.69 73 VAL A CA 1
ATOM 585 C C . VAL A 1 73 ? 10.573 -4.100 7.364 1.00 96.69 73 VAL A C 1
ATOM 587 O O . VAL A 1 73 ? 11.742 -4.041 6.990 1.00 96.69 73 VAL A O 1
ATOM 590 N N . LEU A 1 74 ? 9.798 -5.157 7.108 1.00 96.81 74 LEU A N 1
ATOM 591 C CA . LEU A 1 74 ? 10.284 -6.332 6.389 1.00 96.81 74 LEU A CA 1
ATOM 592 C C . LEU A 1 74 ? 10.642 -6.007 4.944 1.00 96.81 74 LEU A C 1
ATOM 594 O O . LEU A 1 74 ? 11.667 -6.478 4.465 1.00 96.81 74 LEU A O 1
ATOM 598 N N . PHE A 1 75 ? 9.847 -5.185 4.260 1.00 95.50 75 PHE A N 1
ATOM 599 C CA . PHE A 1 75 ? 10.153 -4.756 2.902 1.00 95.50 75 PHE A CA 1
ATOM 600 C C . PHE A 1 75 ? 11.492 -4.012 2.847 1.00 95.50 75 PHE A C 1
ATOM 602 O O . PHE A 1 75 ? 12.356 -4.376 2.051 1.00 95.50 75 PHE A O 1
ATOM 609 N N . ALA A 1 76 ? 11.711 -3.041 3.742 1.00 94.88 76 ALA A N 1
ATOM 610 C CA . ALA A 1 76 ? 12.976 -2.313 3.829 1.00 94.88 76 ALA A CA 1
ATOM 611 C C . ALA A 1 76 ? 14.156 -3.234 4.192 1.00 94.88 76 ALA A C 1
ATOM 613 O O . ALA A 1 76 ? 15.218 -3.157 3.573 1.00 94.88 76 ALA A O 1
ATOM 614 N N . PHE A 1 77 ? 13.962 -4.142 5.153 1.00 95.75 77 PHE A N 1
ATOM 615 C CA . PHE A 1 77 ? 14.973 -5.114 5.564 1.00 95.75 77 PHE A CA 1
ATOM 616 C C . PHE A 1 77 ? 15.358 -6.065 4.425 1.00 95.75 77 PHE A C 1
ATOM 618 O O . PHE A 1 77 ? 16.540 -6.235 4.137 1.00 95.75 77 PHE A O 1
ATOM 625 N N . PHE A 1 78 ? 14.387 -6.666 3.737 1.00 94.69 78 PHE A N 1
ATOM 626 C CA . PHE A 1 78 ? 14.674 -7.586 2.639 1.00 94.69 78 PHE A CA 1
ATOM 627 C C . PHE A 1 78 ? 15.260 -6.874 1.424 1.00 94.69 78 PHE A C 1
ATOM 629 O O . PHE A 1 78 ? 16.140 -7.439 0.779 1.00 94.69 78 PHE A O 1
ATOM 636 N N . LEU A 1 79 ? 14.849 -5.635 1.141 1.00 93.56 79 LEU A N 1
ATOM 637 C CA . LEU A 1 79 ? 15.482 -4.809 0.114 1.00 93.56 79 LEU A CA 1
ATOM 638 C C . LEU A 1 79 ? 16.963 -4.578 0.446 1.00 93.56 79 LEU A C 1
ATOM 640 O O . LEU A 1 79 ? 17.823 -4.787 -0.413 1.00 93.56 79 LEU A O 1
ATOM 644 N N . LEU A 1 80 ? 17.275 -4.233 1.700 1.00 93.94 80 LEU A N 1
ATOM 645 C CA . LEU A 1 80 ? 18.651 -4.085 2.175 1.00 93.94 80 LEU A CA 1
ATOM 646 C C . LEU A 1 80 ? 19.444 -5.389 2.007 1.00 93.94 80 LEU A C 1
ATOM 648 O O . LEU A 1 80 ? 20.520 -5.371 1.420 1.00 93.94 80 LEU A O 1
ATOM 652 N N . VAL A 1 81 ? 18.905 -6.523 2.463 1.00 93.69 81 VAL A N 1
ATOM 653 C CA . VAL A 1 81 ? 19.552 -7.841 2.339 1.00 93.69 81 VAL A CA 1
ATOM 654 C C . VAL A 1 81 ? 19.815 -8.186 0.873 1.00 93.69 81 VAL A C 1
ATOM 656 O O . VAL A 1 81 ? 20.937 -8.518 0.506 1.00 93.69 81 VAL A O 1
ATOM 659 N N . VAL A 1 82 ? 18.813 -8.070 0.003 1.00 92.44 82 VAL A N 1
ATOM 660 C CA . VAL A 1 82 ? 18.960 -8.355 -1.433 1.00 92.44 82 VAL A CA 1
ATOM 661 C C . VAL A 1 82 ? 20.062 -7.494 -2.057 1.00 92.44 82 VAL A C 1
ATOM 663 O O . VAL A 1 82 ? 20.879 -8.017 -2.816 1.00 92.44 82 VAL A O 1
ATOM 666 N N . THR A 1 83 ? 20.135 -6.218 -1.674 1.00 90.31 83 THR A N 1
ATOM 667 C CA . THR A 1 83 ? 21.157 -5.278 -2.155 1.00 90.31 83 THR A CA 1
ATOM 668 C C . THR A 1 83 ? 22.553 -5.637 -1.636 1.00 90.31 83 THR A C 1
ATOM 670 O O . THR A 1 83 ? 23.490 -5.717 -2.422 1.00 90.31 83 THR A O 1
ATOM 673 N N . LEU A 1 84 ? 22.701 -5.928 -0.338 1.00 93.25 84 LEU A N 1
ATOM 674 C CA . LEU A 1 84 ? 23.983 -6.300 0.281 1.00 93.25 84 LEU A CA 1
ATOM 675 C C . LEU A 1 84 ? 24.563 -7.604 -0.282 1.00 93.25 84 LEU A C 1
ATOM 677 O O . LEU A 1 84 ? 25.773 -7.729 -0.445 1.00 93.25 84 LEU A O 1
ATOM 681 N N . PHE A 1 85 ? 23.705 -8.575 -0.595 1.00 93.00 85 PHE A N 1
ATOM 682 C CA . PHE A 1 85 ? 24.111 -9.859 -1.170 1.00 93.00 85 PHE A CA 1
ATOM 683 C C . PHE A 1 85 ? 24.166 -9.847 -2.708 1.00 93.00 85 PHE A C 1
ATOM 685 O O . PHE A 1 85 ? 24.261 -10.920 -3.314 1.00 93.00 85 PHE A O 1
ATOM 692 N N . ASN A 1 86 ? 24.089 -8.666 -3.341 1.00 89.12 86 ASN A N 1
ATOM 693 C CA . ASN A 1 86 ? 24.101 -8.476 -4.797 1.00 89.12 86 ASN A CA 1
ATOM 694 C C . ASN A 1 86 ? 23.131 -9.418 -5.533 1.00 89.12 86 ASN A C 1
ATOM 696 O O . ASN A 1 86 ? 23.436 -9.963 -6.597 1.00 89.12 86 ASN A O 1
ATOM 700 N N . LYS A 1 87 ? 21.961 -9.672 -4.938 1.00 89.31 87 LYS A N 1
ATOM 701 C CA . LYS A 1 87 ? 20.924 -10.497 -5.553 1.00 89.31 87 LYS A CA 1
ATOM 702 C C . LYS A 1 87 ? 20.118 -9.647 -6.532 1.00 89.31 87 LYS A C 1
ATOM 704 O O . LYS A 1 87 ? 19.786 -8.499 -6.260 1.00 89.31 87 LYS A O 1
ATOM 709 N N . THR A 1 88 ? 19.791 -10.228 -7.680 1.00 86.19 88 THR A N 1
ATOM 710 C CA . THR A 1 88 ? 19.042 -9.545 -8.739 1.00 86.19 88 THR A CA 1
ATOM 711 C C . THR A 1 88 ? 17.585 -9.342 -8.334 1.00 86.19 88 THR A C 1
ATOM 713 O O . THR A 1 88 ? 16.903 -10.312 -7.996 1.00 86.19 88 THR A O 1
ATOM 716 N N . ILE A 1 89 ? 17.093 -8.110 -8.437 1.00 88.38 89 ILE A N 1
ATOM 717 C CA . ILE A 1 89 ? 15.667 -7.792 -8.325 1.00 88.38 89 ILE A CA 1
ATOM 718 C C . ILE A 1 89 ? 15.062 -7.910 -9.724 1.00 88.38 89 ILE A C 1
ATOM 720 O O . ILE A 1 89 ? 15.519 -7.243 -10.648 1.00 88.38 89 ILE A O 1
ATOM 724 N N . GLN A 1 90 ? 14.063 -8.775 -9.890 1.00 88.19 90 GLN A N 1
ATOM 725 C CA . GLN A 1 90 ? 13.292 -8.851 -11.128 1.00 88.19 90 GLN A CA 1
ATOM 726 C C . GLN A 1 90 ? 12.394 -7.620 -11.244 1.00 88.19 90 GLN A C 1
ATOM 728 O O . GLN A 1 90 ? 11.634 -7.326 -10.323 1.00 88.19 90 GLN A O 1
ATOM 733 N N . THR A 1 91 ? 12.491 -6.926 -12.373 1.00 88.50 91 THR A N 1
ATOM 734 C CA . THR A 1 91 ? 11.713 -5.724 -12.682 1.00 88.50 91 THR A CA 1
ATOM 735 C C . THR A 1 91 ? 11.130 -5.843 -14.079 1.00 88.50 91 THR A C 1
ATOM 737 O O . THR A 1 91 ? 11.687 -6.529 -14.939 1.00 88.50 91 THR A O 1
ATOM 740 N N . ASN A 1 92 ? 10.004 -5.177 -14.310 1.00 87.62 92 ASN A N 1
ATOM 741 C CA . ASN A 1 92 ? 9.382 -5.104 -15.634 1.00 87.62 92 ASN A CA 1
ATOM 742 C C . ASN A 1 92 ? 9.846 -3.859 -16.409 1.00 87.62 92 ASN A C 1
ATOM 744 O O . ASN A 1 92 ? 9.677 -3.770 -17.623 1.00 87.62 92 ASN A O 1
ATOM 748 N N . TYR A 1 93 ? 10.452 -2.906 -15.707 1.00 90.12 93 TYR A N 1
ATOM 749 C CA . TYR A 1 93 ? 11.009 -1.662 -16.200 1.00 90.12 93 TYR A CA 1
ATOM 750 C C . TYR A 1 93 ? 12.524 -1.610 -15.928 1.00 90.12 93 TYR A C 1
ATOM 752 O O . TYR A 1 93 ? 12.986 -2.165 -14.925 1.00 90.12 93 TYR A O 1
ATOM 760 N N . PRO A 1 94 ? 13.328 -0.913 -16.759 1.00 87.75 94 PRO A N 1
ATOM 761 C CA . PRO A 1 94 ? 14.783 -0.845 -16.579 1.00 87.75 94 PRO A CA 1
ATOM 762 C C . PRO A 1 94 ? 15.244 -0.275 -15.229 1.00 87.75 94 PRO A C 1
ATOM 764 O O . PRO A 1 94 ? 16.356 -0.555 -14.791 1.00 87.75 94 PRO A O 1
ATOM 767 N N . SER A 1 95 ? 14.411 0.532 -14.563 1.00 90.06 95 SER A N 1
ATOM 768 C CA . SER A 1 95 ? 14.719 1.118 -13.255 1.00 90.06 95 SER A CA 1
ATOM 769 C C . SER A 1 95 ? 13.925 0.447 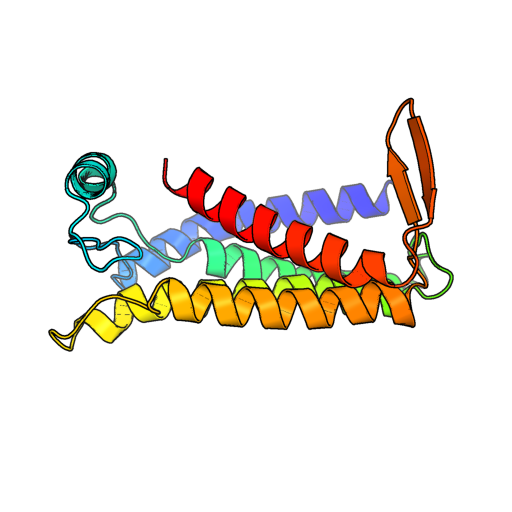-12.133 1.00 90.06 95 SER A C 1
ATOM 771 O O . SER A 1 95 ? 12.769 0.796 -11.887 1.00 90.06 95 SER A O 1
ATOM 773 N N . ALA A 1 96 ? 14.588 -0.447 -11.391 1.00 90.75 96 ALA A N 1
ATOM 774 C CA . ALA A 1 96 ? 14.058 -1.046 -10.160 1.00 90.75 96 ALA A CA 1
ATOM 775 C C . ALA A 1 96 ? 13.661 0.004 -9.119 1.00 90.75 96 ALA A C 1
ATOM 777 O O . ALA A 1 96 ? 12.663 -0.133 -8.415 1.00 90.75 96 ALA A O 1
ATOM 778 N N . ILE A 1 97 ? 14.450 1.076 -9.044 1.00 91.94 97 ILE A N 1
ATOM 779 C CA . ILE A 1 97 ? 14.265 2.153 -8.075 1.00 91.94 97 ILE A CA 1
ATOM 780 C C . ILE A 1 97 ? 12.921 2.844 -8.316 1.00 91.94 97 ILE A C 1
ATOM 782 O O . ILE A 1 97 ? 12.209 3.126 -7.356 1.00 91.94 97 ILE A O 1
ATOM 786 N N . ASN A 1 98 ? 12.540 3.074 -9.577 1.00 93.94 98 ASN A N 1
ATOM 787 C CA . ASN A 1 98 ? 11.270 3.725 -9.899 1.00 93.94 98 ASN A CA 1
ATOM 788 C C . ASN A 1 98 ? 10.072 2.843 -9.528 1.00 93.94 98 ASN A C 1
ATOM 790 O O . ASN A 1 98 ? 9.137 3.342 -8.903 1.00 93.94 98 ASN A O 1
ATOM 794 N N . GLU A 1 99 ? 10.115 1.546 -9.852 1.00 93.75 99 GLU A N 1
ATOM 795 C CA . GLU A 1 99 ? 9.042 0.607 -9.496 1.00 93.75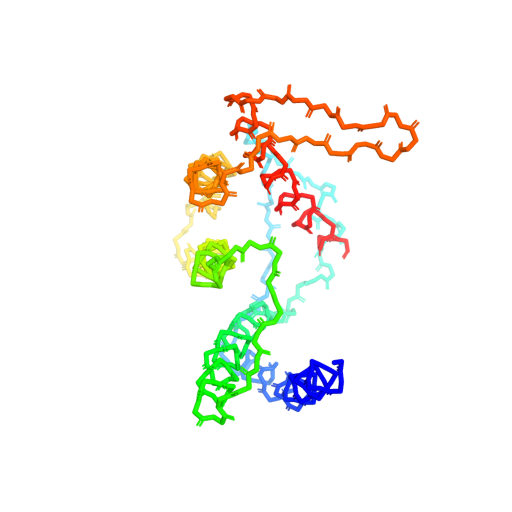 99 GLU A CA 1
ATOM 796 C C . GLU A 1 99 ? 8.858 0.521 -7.980 1.00 93.75 99 GLU A C 1
ATOM 798 O O . GLU A 1 99 ? 7.757 0.724 -7.465 1.00 93.75 99 GLU A O 1
ATOM 803 N N . ILE A 1 100 ? 9.958 0.293 -7.256 1.00 94.75 100 ILE A N 1
ATOM 804 C CA . ILE A 1 100 ? 9.950 0.179 -5.798 1.00 94.75 100 ILE A CA 1
ATOM 805 C C . ILE A 1 100 ? 9.448 1.473 -5.161 1.00 94.75 100 ILE A C 1
ATOM 807 O O . ILE A 1 100 ? 8.587 1.425 -4.286 1.00 94.75 100 ILE A O 1
ATOM 811 N N . LYS A 1 101 ? 9.948 2.630 -5.612 1.00 95.31 101 LYS A N 1
ATOM 812 C CA . LYS A 1 101 ? 9.541 3.944 -5.102 1.00 95.31 101 LYS A CA 1
ATOM 813 C C . LYS A 1 101 ? 8.034 4.142 -5.229 1.00 95.31 101 LYS A C 1
ATOM 815 O O . LYS A 1 101 ? 7.403 4.546 -4.259 1.00 95.31 101 LYS A O 1
ATOM 820 N N . ILE A 1 102 ? 7.456 3.849 -6.395 1.00 96.62 102 ILE A N 1
ATOM 821 C CA . ILE A 1 102 ? 6.026 4.066 -6.646 1.00 96.62 102 ILE A CA 1
ATOM 822 C C . ILE A 1 102 ? 5.173 3.100 -5.823 1.00 96.62 102 ILE A C 1
ATOM 824 O O . ILE A 1 102 ? 4.219 3.538 -5.178 1.00 96.62 102 ILE A O 1
ATOM 828 N N . ILE A 1 103 ? 5.521 1.810 -5.794 1.00 95.31 103 ILE A N 1
ATOM 829 C CA . ILE A 1 103 ? 4.777 0.802 -5.023 1.00 95.31 103 ILE A CA 1
ATOM 830 C C . ILE A 1 103 ? 4.838 1.124 -3.528 1.00 95.31 103 ILE A C 1
ATOM 832 O O . ILE A 1 103 ? 3.811 1.130 -2.852 1.00 95.31 103 ILE A O 1
ATOM 836 N N . PHE A 1 104 ? 6.024 1.445 -3.013 1.00 95.94 104 PHE A N 1
ATOM 837 C CA . PHE A 1 104 ? 6.220 1.734 -1.597 1.00 95.94 104 PHE A CA 1
ATOM 838 C C . PHE A 1 104 ? 5.546 3.043 -1.177 1.00 95.94 104 PHE A C 1
ATOM 840 O O . PHE A 1 104 ? 4.882 3.088 -0.143 1.00 95.94 104 PHE A O 1
ATOM 847 N N . PHE A 1 105 ? 5.635 4.087 -2.008 1.00 97.06 105 PHE A N 1
ATOM 848 C CA . PHE A 1 105 ? 4.905 5.335 -1.792 1.00 97.06 105 PHE A CA 1
ATOM 849 C C . PHE A 1 105 ? 3.389 5.110 -1.790 1.00 97.06 105 PHE A C 1
ATOM 851 O O . PHE A 1 105 ? 2.697 5.605 -0.901 1.00 97.06 105 PHE A O 1
ATOM 858 N N . THR A 1 106 ? 2.872 4.328 -2.740 1.00 97.62 106 THR A N 1
ATOM 859 C CA . THR A 1 106 ? 1.446 3.973 -2.808 1.00 97.62 106 THR A CA 1
ATOM 860 C C . THR A 1 106 ? 1.011 3.241 -1.542 1.00 97.62 106 THR A C 1
ATOM 862 O O . THR A 1 106 ? 0.042 3.641 -0.903 1.00 97.62 106 THR A O 1
ATOM 865 N N . PHE A 1 107 ? 1.766 2.220 -1.130 1.00 96.94 107 PHE A N 1
ATOM 866 C CA . PHE A 1 107 ? 1.475 1.448 0.073 1.00 96.94 107 PHE A CA 1
ATOM 867 C C . PHE A 1 107 ? 1.456 2.328 1.327 1.00 96.94 107 PHE A C 1
ATOM 869 O O . PHE A 1 107 ? 0.464 2.336 2.050 1.00 96.94 107 PHE A O 1
ATOM 876 N N . ILE A 1 108 ? 2.512 3.115 1.566 1.00 96.38 108 ILE A N 1
ATOM 877 C CA . ILE A 1 108 ? 2.621 3.959 2.763 1.00 96.38 108 ILE A CA 1
ATOM 878 C C . ILE A 1 108 ? 1.564 5.063 2.772 1.00 96.38 108 ILE A C 1
ATOM 880 O O . ILE A 1 108 ? 0.950 5.297 3.808 1.00 96.38 108 ILE A O 1
ATOM 884 N N . SER A 1 109 ? 1.333 5.751 1.652 1.00 96.50 109 SER A N 1
ATOM 885 C CA . SER A 1 109 ? 0.388 6.875 1.609 1.00 96.50 109 SER A CA 1
ATOM 886 C C . SER A 1 109 ? -1.050 6.437 1.907 1.00 96.50 109 SER A C 1
ATOM 888 O O . SER A 1 109 ? -1.705 7.039 2.761 1.00 96.50 109 SER A O 1
ATOM 890 N N . PHE A 1 110 ? -1.520 5.348 1.290 1.00 95.31 110 PHE A N 1
ATOM 891 C CA . PHE A 1 110 ? -2.846 4.792 1.577 1.00 95.31 110 PHE A CA 1
ATOM 892 C C . PHE A 1 110 ? -2.922 4.148 2.965 1.00 95.31 110 PHE A C 1
ATOM 894 O O . PHE A 1 110 ? -3.938 4.284 3.647 1.00 95.31 110 PHE A O 1
ATOM 901 N N . ALA A 1 111 ? -1.844 3.511 3.431 1.00 93.56 111 ALA A N 1
ATOM 902 C CA . ALA A 1 111 ? -1.774 2.980 4.786 1.00 93.56 111 ALA A CA 1
ATOM 903 C C . ALA A 1 111 ? -1.888 4.080 5.850 1.00 93.56 111 ALA A C 1
ATOM 905 O O . ALA A 1 111 ? -2.662 3.946 6.795 1.00 93.56 111 ALA A O 1
ATOM 906 N N . LEU A 1 112 ? -1.159 5.189 5.687 1.00 92.44 112 LEU A N 1
ATOM 907 C CA . LEU A 1 112 ? -1.236 6.341 6.584 1.00 92.44 112 LEU A CA 1
ATOM 908 C C . LEU A 1 112 ? -2.624 6.978 6.562 1.00 92.44 112 LEU A C 1
ATOM 910 O O . LEU A 1 112 ? -3.135 7.338 7.620 1.00 92.44 112 LEU A O 1
ATOM 914 N N . LEU A 1 113 ? -3.255 7.073 5.388 1.00 91.94 113 LEU A N 1
ATOM 915 C CA . LEU A 1 113 ? -4.629 7.557 5.280 1.00 91.94 113 LEU A CA 1
ATOM 916 C C . LEU A 1 113 ? -5.613 6.655 6.042 1.00 91.94 113 LEU A C 1
ATOM 918 O O . LEU A 1 113 ? -6.477 7.163 6.756 1.00 91.94 113 LEU A O 1
ATOM 922 N N . GLY A 1 114 ? -5.458 5.332 5.936 1.00 89.06 114 GLY A N 1
ATOM 923 C CA . GLY A 1 114 ? -6.258 4.357 6.683 1.00 89.06 114 GLY A CA 1
ATOM 924 C C . GLY A 1 114 ? -6.044 4.451 8.195 1.00 89.06 114 GLY A C 1
ATOM 925 O O . GLY A 1 114 ? -7.008 4.556 8.950 1.00 89.06 114 GLY A O 1
ATOM 926 N N . VAL A 1 115 ? -4.785 4.512 8.641 1.00 86.44 115 VAL A N 1
ATOM 927 C CA . VAL A 1 115 ? -4.441 4.696 10.061 1.00 86.44 115 VAL A CA 1
ATOM 928 C C . VAL A 1 115 ? -5.015 6.007 10.592 1.00 86.44 115 VAL A C 1
ATOM 930 O O . VAL A 1 115 ? -5.570 6.034 11.685 1.00 86.44 115 VAL A O 1
ATOM 933 N N . TYR A 1 116 ? -4.930 7.092 9.825 1.00 85.19 116 TYR A N 1
ATOM 934 C CA . TYR A 1 116 ? -5.505 8.377 10.208 1.00 85.19 116 TYR A CA 1
ATOM 935 C C . TYR A 1 116 ? -7.034 8.311 10.347 1.00 85.19 116 TYR A C 1
ATOM 937 O O . TYR A 1 116 ? -7.580 8.817 11.327 1.00 85.19 116 TYR A O 1
ATOM 945 N N . ASP A 1 117 ? -7.729 7.644 9.421 1.00 81.12 117 ASP A N 1
ATOM 946 C CA . ASP A 1 117 ? -9.177 7.413 9.503 1.00 81.12 117 ASP A CA 1
ATOM 947 C C . ASP A 1 117 ? -9.559 6.600 10.757 1.00 81.12 117 ASP A C 1
ATOM 949 O O . ASP A 1 117 ? -10.488 6.964 11.482 1.00 81.12 117 ASP A O 1
ATOM 953 N N . ASP A 1 118 ? -8.801 5.552 11.082 1.00 78.56 118 ASP A N 1
ATOM 954 C CA . ASP A 1 118 ? -9.065 4.700 12.248 1.00 78.56 118 ASP A CA 1
ATOM 955 C C . ASP A 1 118 ? -8.725 5.372 13.582 1.00 78.56 118 ASP A C 1
ATOM 957 O O . ASP A 1 118 ? -9.503 5.290 14.537 1.00 78.56 118 ASP A O 1
ATOM 961 N N . LEU A 1 119 ? -7.613 6.109 13.655 1.00 76.25 119 LEU A N 1
ATOM 962 C CA . LEU A 1 119 ? -7.263 6.898 14.837 1.00 76.25 119 LEU A CA 1
ATOM 963 C C . LEU A 1 119 ? -8.300 7.989 15.098 1.00 76.25 119 LEU A C 1
ATOM 965 O O . LEU A 1 119 ? -8.681 8.200 16.248 1.00 76.25 119 LEU A O 1
ATOM 969 N N . ASN A 1 120 ? -8.808 8.641 14.052 1.00 73.12 120 ASN A N 1
ATOM 970 C CA . ASN A 1 120 ? -9.877 9.626 14.183 1.00 73.12 120 ASN A CA 1
ATOM 971 C C . ASN A 1 120 ? -11.155 9.006 14.760 1.00 73.12 120 ASN A C 1
ATOM 973 O O . ASN A 1 120 ? -11.777 9.613 15.631 1.00 73.12 120 ASN A O 1
ATOM 977 N N . LYS A 1 121 ? -11.521 7.782 14.355 1.00 67.75 121 LYS A N 1
ATOM 978 C CA . LYS A 1 121 ? -12.665 7.057 14.942 1.00 67.75 121 LYS A CA 1
ATOM 979 C C . LYS A 1 121 ? -12.461 6.761 16.434 1.00 67.75 121 LYS A C 1
ATOM 981 O O . LYS A 1 121 ? -13.423 6.813 17.194 1.00 67.75 121 LYS A O 1
ATOM 986 N N . ILE A 1 122 ? -11.229 6.476 16.860 1.00 67.31 122 ILE A N 1
ATOM 987 C CA . ILE A 1 122 ? -10.906 6.122 18.252 1.00 67.31 122 ILE A CA 1
ATOM 988 C C . ILE A 1 122 ? -10.761 7.365 19.153 1.00 67.31 122 ILE A C 1
ATOM 990 O O . ILE A 1 122 ? -11.320 7.404 20.248 1.00 67.31 122 ILE A O 1
ATOM 994 N N . PHE A 1 123 ? -10.009 8.384 18.720 1.00 59.56 123 PHE A N 1
ATOM 995 C CA . PHE A 1 123 ? -9.580 9.512 19.561 1.00 59.56 123 PHE A CA 1
ATOM 996 C C . PHE A 1 123 ? -10.528 10.716 19.544 1.00 59.56 123 PHE A C 1
ATOM 998 O O . PHE A 1 123 ? -10.724 11.347 20.588 1.00 59.56 123 PHE A O 1
ATOM 1005 N N . LEU A 1 124 ? -11.152 11.043 18.403 1.00 53.22 124 LEU A N 1
ATOM 1006 C CA . LEU A 1 124 ? -12.088 12.180 18.320 1.00 53.22 124 LEU A CA 1
ATOM 1007 C C . LEU A 1 124 ? -13.410 11.907 19.049 1.00 53.22 124 LEU A C 1
ATOM 1009 O O . LEU A 1 124 ? -14.218 12.814 19.231 1.00 53.22 124 LEU A O 1
ATOM 1013 N N . TRP A 1 125 ? -13.588 10.693 19.569 1.00 49.34 125 TRP A N 1
ATOM 1014 C CA . TRP A 1 125 ? -14.741 10.287 20.362 1.00 49.34 125 TRP A CA 1
ATOM 1015 C C . TRP A 1 125 ? -14.911 11.053 21.682 1.00 49.34 125 TRP A C 1
ATOM 1017 O O . TRP A 1 125 ? -16.019 11.119 22.210 1.00 49.34 125 TRP A O 1
ATOM 1027 N N . LYS A 1 126 ? -13.847 11.669 22.224 1.00 47.28 126 LYS A N 1
ATOM 1028 C CA . LYS A 1 126 ? -13.942 12.474 23.459 1.00 47.28 126 LYS A CA 1
ATOM 1029 C C . LYS A 1 126 ? -14.655 13.817 23.276 1.00 47.28 126 LYS A C 1
ATOM 1031 O O . LYS A 1 126 ? -15.047 14.420 24.270 1.00 47.28 126 LYS A O 1
ATOM 1036 N N . LYS A 1 127 ? -14.841 14.299 22.043 1.00 42.31 127 LYS A N 1
ATOM 1037 C CA . LYS A 1 127 ? -15.653 15.488 21.759 1.00 42.31 127 LYS A CA 1
ATOM 1038 C C . LYS A 1 127 ? -16.922 15.030 21.049 1.00 42.31 127 LYS A C 1
ATOM 1040 O O . LYS A 1 127 ? -16.849 14.407 20.001 1.00 42.31 127 LYS A O 1
ATOM 1045 N N . GLN A 1 128 ? -18.082 15.358 21.611 1.00 43.12 128 GLN A N 1
ATOM 1046 C CA . GLN A 1 128 ? -19.442 15.022 21.148 1.00 43.12 128 GLN A CA 1
ATOM 1047 C C . GLN A 1 128 ? -19.817 15.543 19.736 1.00 43.12 128 GLN A C 1
ATOM 1049 O O . GLN A 1 128 ? -20.993 15.657 19.406 1.00 43.12 128 GLN A O 1
ATOM 1054 N N . SER A 1 129 ? -18.848 15.860 18.876 1.00 40.81 129 SER A N 1
ATOM 1055 C CA . SER A 1 129 ? -19.047 16.481 17.571 1.00 40.81 129 SER A CA 1
ATOM 1056 C C . SER A 1 129 ? -18.481 15.603 16.449 1.00 40.81 129 SER A C 1
ATOM 1058 O O . SER A 1 129 ? -17.308 15.697 16.109 1.00 40.81 129 SER A O 1
ATOM 1060 N N . PHE A 1 130 ? -19.375 14.813 15.853 1.00 48.41 130 PHE A N 1
ATOM 1061 C CA . PHE A 1 130 ? -19.381 14.370 14.451 1.00 48.41 130 PHE A CA 1
ATOM 1062 C C . PHE A 1 130 ? -18.131 13.660 13.881 1.00 48.41 130 PHE A C 1
ATOM 1064 O O . PHE A 1 130 ? -17.257 14.263 13.273 1.00 48.41 130 PHE A O 1
ATOM 1071 N N . PHE A 1 131 ? -18.169 12.329 14.015 1.00 51.41 131 PHE A N 1
ATOM 1072 C CA . PHE A 1 131 ? -17.840 11.268 13.045 1.00 51.41 131 PHE A CA 1
ATOM 1073 C C . PHE A 1 131 ? -16.678 11.462 12.046 1.00 51.41 131 PHE A C 1
ATOM 1075 O O . PHE A 1 131 ? -16.899 11.939 10.935 1.00 51.41 131 PHE A O 1
ATOM 1082 N N . GLY A 1 132 ? -15.493 10.932 12.402 1.00 54.81 132 GLY A N 1
ATOM 1083 C CA . GLY A 1 132 ? -14.408 10.535 11.482 1.00 54.81 132 GLY A CA 1
ATOM 1084 C C . GLY A 1 132 ? -13.925 11.613 10.503 1.00 54.81 132 GLY A C 1
ATOM 1085 O O . GLY A 1 132 ? -14.333 12.771 10.562 1.00 54.81 132 GLY A O 1
ATOM 1086 N N . LEU A 1 133 ? -13.057 11.261 9.550 1.00 58.00 133 LEU A N 1
ATOM 1087 C CA . LEU A 1 133 ? -12.949 12.119 8.370 1.00 58.00 133 LEU A CA 1
ATOM 1088 C C . LEU A 1 133 ? -14.290 12.039 7.642 1.00 58.00 133 LEU A C 1
ATOM 1090 O O . LEU A 1 133 ? -14.730 10.935 7.320 1.00 58.00 133 LEU A O 1
ATOM 1094 N N . ARG A 1 134 ? -14.959 13.170 7.358 1.00 67.75 134 ARG A N 1
ATOM 1095 C CA . ARG A 1 134 ? -16.170 13.096 6.516 1.00 67.75 134 ARG A CA 1
ATOM 1096 C C . ARG A 1 134 ? -15.793 12.353 5.237 1.00 67.75 134 ARG A C 1
ATOM 1098 O O . ARG A 1 134 ? -14.789 12.713 4.623 1.00 67.75 134 ARG A O 1
ATOM 1105 N N . MET A 1 135 ? -16.612 11.384 4.826 1.00 70.50 135 MET A N 1
ATOM 1106 C CA . MET A 1 135 ? -16.375 10.527 3.653 1.00 70.50 135 MET A CA 1
ATOM 1107 C C . MET A 1 135 ? -15.875 11.325 2.431 1.00 70.50 135 MET A C 1
ATOM 1109 O O . MET A 1 135 ? -14.958 10.904 1.736 1.00 70.50 135 MET A O 1
ATOM 1113 N N . ARG A 1 136 ? -16.405 12.542 2.237 1.00 78.94 136 ARG A N 1
ATOM 1114 C CA . ARG A 1 136 ? -15.993 13.481 1.181 1.00 78.94 136 ARG A CA 1
ATOM 1115 C C . ARG A 1 136 ? -14.521 13.905 1.261 1.00 78.94 136 ARG A C 1
ATOM 1117 O O . ARG A 1 136 ? -13.851 13.926 0.240 1.00 78.94 136 ARG A O 1
ATOM 1124 N N . HIS A 1 137 ? -14.010 14.240 2.447 1.00 82.69 137 HIS A N 1
ATOM 1125 C CA . HIS A 1 137 ? -12.606 14.631 2.615 1.00 82.69 137 HIS A CA 1
ATOM 1126 C C . HIS A 1 137 ? -11.671 13.450 2.366 1.00 82.69 137 HIS A C 1
ATOM 1128 O O . HIS A 1 137 ? -10.640 13.624 1.725 1.00 82.69 137 HIS A O 1
ATOM 1134 N N . LYS A 1 138 ? -12.052 12.248 2.823 1.00 85.69 138 LYS A N 1
ATOM 1135 C CA . LYS A 1 138 ? -11.278 11.026 2.570 1.00 85.69 138 LYS A CA 1
ATOM 1136 C C . LYS A 1 138 ? -11.162 10.774 1.068 1.00 85.69 138 LYS A C 1
ATOM 1138 O O . LYS A 1 138 ? -10.051 10.660 0.568 1.00 85.69 138 LYS A O 1
ATOM 1143 N N . LEU A 1 139 ? -12.287 10.821 0.354 1.00 90.25 139 LEU A N 1
ATOM 1144 C CA . LEU A 1 139 ? -12.328 10.654 -1.099 1.00 90.25 139 LEU A CA 1
ATOM 1145 C C . LEU A 1 139 ? -11.460 11.692 -1.832 1.00 90.25 139 LEU A C 1
ATOM 1147 O O . LEU A 1 139 ? -10.724 11.341 -2.746 1.00 90.25 139 LEU A O 1
ATOM 1151 N N . VAL A 1 140 ? -11.502 12.967 -1.426 1.00 92.94 140 VAL A N 1
ATOM 1152 C CA . VAL A 1 140 ? -10.655 14.012 -2.031 1.00 92.94 140 VAL A CA 1
ATOM 1153 C C . VAL A 1 140 ? -9.168 13.700 -1.836 1.00 92.94 140 VAL A C 1
ATOM 1155 O O . VAL A 1 140 ? -8.398 13.821 -2.787 1.00 92.94 140 VAL A O 1
ATOM 1158 N N . ILE A 1 141 ? -8.760 13.263 -0.641 1.00 94.12 141 ILE A N 1
ATOM 1159 C CA . ILE A 1 141 ? -7.364 12.885 -0.376 1.00 94.12 141 ILE A CA 1
ATOM 1160 C C . ILE A 1 141 ? -6.967 11.655 -1.204 1.00 94.12 141 ILE A C 1
ATOM 1162 O O . ILE A 1 141 ? -5.896 11.661 -1.805 1.00 94.12 141 ILE A O 1
ATOM 1166 N N . GLU A 1 142 ? -7.826 10.636 -1.297 1.00 95.50 142 GLU A N 1
ATOM 1167 C CA . GLU A 1 142 ? -7.583 9.447 -2.130 1.00 95.50 142 GLU A CA 1
ATOM 1168 C C . GLU A 1 142 ? -7.405 9.811 -3.605 1.00 95.50 142 GLU A C 1
ATOM 1170 O O . GLU A 1 142 ? -6.476 9.318 -4.239 1.00 95.50 142 GLU A O 1
ATOM 1175 N N . ILE A 1 143 ? -8.240 10.708 -4.141 1.00 97.31 143 ILE A N 1
ATOM 1176 C CA . ILE A 1 143 ? -8.130 11.188 -5.525 1.00 97.31 143 ILE A CA 1
ATOM 1177 C C . ILE A 1 143 ? -6.799 11.911 -5.744 1.00 97.31 143 ILE A C 1
ATOM 1179 O O . ILE A 1 143 ? -6.123 11.653 -6.738 1.00 97.31 143 ILE A O 1
ATOM 1183 N N . ILE A 1 144 ? -6.397 12.793 -4.823 1.00 97.81 144 ILE A N 1
ATOM 1184 C CA . ILE A 1 144 ? -5.123 13.519 -4.929 1.00 97.81 144 ILE A CA 1
ATOM 1185 C C . ILE A 1 144 ? -3.945 12.538 -4.899 1.00 97.81 144 ILE A C 1
ATOM 1187 O O . ILE A 1 144 ? -3.074 12.606 -5.766 1.00 97.81 144 ILE A O 1
ATOM 1191 N N . LEU A 1 145 ? -3.928 11.600 -3.945 1.00 98.00 145 LEU A N 1
ATOM 1192 C CA . LEU A 1 145 ? -2.883 10.577 -3.853 1.00 98.00 145 LEU A CA 1
ATOM 1193 C C . LEU A 1 145 ? -2.833 9.717 -5.119 1.00 98.00 145 LEU A C 1
ATOM 1195 O O . LEU A 1 145 ? -1.762 9.522 -5.694 1.00 98.00 145 LEU A O 1
ATOM 1199 N N . ALA A 1 146 ? -3.989 9.252 -5.592 1.00 98.25 146 ALA A N 1
ATOM 1200 C CA . ALA A 1 146 ? -4.099 8.436 -6.791 1.00 98.25 146 ALA A CA 1
ATOM 1201 C C . ALA A 1 146 ? -3.628 9.175 -8.049 1.00 98.25 146 ALA A C 1
ATOM 1203 O O . ALA A 1 146 ? -2.966 8.569 -8.890 1.00 98.25 146 ALA A O 1
ATOM 1204 N N . LEU A 1 147 ? -3.903 10.477 -8.176 1.00 98.38 147 LEU A N 1
ATOM 1205 C CA . LEU A 1 147 ? -3.391 11.297 -9.277 1.00 98.38 147 LEU A CA 1
ATOM 1206 C C . LEU A 1 147 ? -1.868 11.420 -9.230 1.00 98.38 147 LEU A C 1
ATOM 1208 O O . LEU A 1 147 ? -1.223 11.217 -10.255 1.00 98.38 147 LEU A O 1
ATOM 1212 N N . VAL A 1 148 ? -1.281 11.683 -8.058 1.00 98.31 148 VAL A N 1
ATOM 1213 C CA . VAL A 1 148 ? 0.184 11.745 -7.896 1.00 98.31 148 VAL A CA 1
ATOM 1214 C C . VAL A 1 148 ? 0.833 10.418 -8.297 1.00 98.31 148 VAL A C 1
ATOM 1216 O O . VAL A 1 148 ? 1.795 10.406 -9.065 1.00 98.31 148 VAL A O 1
ATOM 1219 N N . ILE A 1 149 ? 0.277 9.295 -7.838 1.00 98.50 149 ILE A N 1
ATOM 1220 C CA . ILE A 1 149 ? 0.764 7.953 -8.189 1.00 98.50 149 ILE A CA 1
ATOM 1221 C C . ILE A 1 149 ? 0.621 7.700 -9.691 1.00 98.50 149 ILE A C 1
ATOM 1223 O O . ILE A 1 149 ? 1.544 7.197 -10.323 1.00 98.50 149 ILE A O 1
ATOM 1227 N N . SER A 1 150 ? -0.507 8.083 -10.284 1.00 98.25 150 SER A N 1
ATOM 1228 C CA . SER A 1 150 ? -0.781 7.866 -11.708 1.00 98.25 150 SER A CA 1
ATOM 1229 C C . SER A 1 150 ? 0.116 8.700 -12.615 1.00 98.25 150 SER A C 1
ATOM 1231 O O . SER A 1 150 ? 0.560 8.209 -13.651 1.00 98.25 150 SER A O 1
ATOM 1233 N N . ILE A 1 151 ? 0.437 9.930 -12.205 1.00 98.31 151 ILE A N 1
ATOM 1234 C CA . ILE A 1 151 ? 1.447 10.755 -12.872 1.00 98.31 151 ILE A CA 1
ATOM 1235 C C . ILE A 1 151 ? 2.803 10.053 -12.806 1.00 98.31 151 ILE A C 1
ATOM 1237 O O . ILE A 1 151 ? 3.435 9.911 -13.844 1.00 98.31 151 ILE A O 1
ATOM 1241 N N . ALA A 1 152 ? 3.213 9.541 -11.640 1.00 97.75 152 ALA A N 1
ATOM 1242 C CA . ALA A 1 152 ? 4.481 8.823 -11.501 1.00 97.75 152 ALA A CA 1
ATOM 1243 C C . ALA A 1 152 ? 4.531 7.532 -12.344 1.00 97.75 152 ALA A C 1
ATOM 1245 O O . ALA A 1 152 ? 5.547 7.249 -12.976 1.00 97.75 152 ALA A O 1
ATOM 1246 N N . LEU A 1 153 ? 3.434 6.767 -12.423 1.00 97.50 153 LEU A N 1
ATOM 1247 C CA . LEU A 1 153 ? 3.327 5.604 -13.317 1.00 97.50 153 LEU A CA 1
ATOM 1248 C C . LEU A 1 153 ? 3.504 6.003 -14.793 1.00 97.50 153 LEU A C 1
ATOM 1250 O O . LEU A 1 153 ? 4.175 5.303 -15.553 1.00 97.50 153 LEU A O 1
ATOM 1254 N N . PHE A 1 154 ? 2.928 7.136 -15.198 1.00 97.19 154 PHE A N 1
ATOM 1255 C CA . PHE A 1 154 ? 3.033 7.640 -16.564 1.00 97.19 154 PHE A CA 1
ATOM 1256 C C . PHE A 1 154 ? 4.422 8.221 -16.877 1.00 97.19 154 PHE A C 1
ATOM 1258 O O . PHE A 1 154 ? 4.987 7.911 -17.922 1.00 97.19 154 PHE A O 1
ATOM 1265 N N . SER A 1 155 ? 5.002 9.040 -15.996 1.00 96.12 155 SER A N 1
ATOM 1266 C CA . SER A 1 155 ? 6.277 9.727 -16.245 1.00 96.12 155 SER A CA 1
ATOM 1267 C C . SER A 1 155 ? 7.493 8.836 -16.000 1.00 96.12 155 SER A C 1
ATOM 1269 O O . SER A 1 155 ? 8.386 8.754 -16.845 1.00 96.12 155 SER A O 1
ATOM 1271 N N . ASP A 1 156 ? 7.533 8.148 -14.859 1.00 95.56 156 ASP A N 1
ATOM 1272 C CA . ASP A 1 156 ? 8.747 7.489 -14.368 1.00 95.56 156 ASP A CA 1
ATOM 1273 C C . ASP A 1 156 ? 8.881 6.062 -14.910 1.00 95.56 156 ASP A C 1
ATOM 1275 O O . ASP A 1 156 ? 10.007 5.588 -15.098 1.00 95.56 156 ASP A O 1
ATOM 1279 N N . LEU A 1 157 ? 7.746 5.394 -15.159 1.00 95.56 157 LEU A N 1
ATOM 1280 C CA . LEU A 1 157 ? 7.669 4.050 -15.753 1.00 95.56 157 LEU A CA 1
ATOM 1281 C C . LEU A 1 157 ? 7.208 4.060 -17.217 1.00 95.56 157 LEU A C 1
ATOM 1283 O O . LEU A 1 157 ? 7.177 3.006 -17.850 1.00 95.56 157 LEU A O 1
ATOM 1287 N N . ARG A 1 158 ? 6.870 5.233 -17.776 1.00 95.56 158 ARG A N 1
ATOM 1288 C CA . ARG A 1 158 ? 6.439 5.402 -19.178 1.00 95.56 158 ARG A CA 1
ATOM 1289 C C . ARG A 1 158 ? 5.224 4.549 -19.558 1.00 95.56 158 ARG A C 1
ATOM 1291 O O . ARG A 1 158 ? 5.054 4.188 -20.725 1.00 95.56 158 ARG A O 1
ATOM 1298 N N . ILE A 1 159 ? 4.367 4.226 -18.588 1.00 95.38 159 ILE A N 1
ATOM 1299 C CA . ILE A 1 159 ? 3.185 3.403 -18.840 1.00 95.38 159 ILE A CA 1
ATOM 1300 C C . ILE A 1 159 ? 2.108 4.280 -19.472 1.00 95.38 159 ILE A C 1
ATOM 1302 O O . ILE A 1 159 ? 1.679 5.276 -18.899 1.00 95.38 159 ILE A O 1
ATOM 1306 N N . SER A 1 160 ? 1.679 3.903 -20.674 1.00 96.38 160 SER A N 1
ATOM 1307 C CA . SER A 1 160 ? 0.677 4.642 -21.452 1.00 96.38 160 SER A CA 1
ATOM 1308 C C . SER A 1 160 ? -0.307 3.732 -22.194 1.00 96.38 160 SER A C 1
ATOM 1310 O O . SER A 1 160 ? -1.095 4.203 -23.018 1.00 96.38 160 SER A O 1
ATOM 1312 N N . ILE A 1 161 ? -0.274 2.433 -21.886 1.00 96.06 161 ILE A N 1
ATOM 1313 C CA . ILE A 1 161 ? -1.087 1.394 -22.517 1.00 96.06 161 ILE A CA 1
ATOM 1314 C C . ILE A 1 161 ? -1.933 0.650 -21.491 1.00 96.06 161 ILE A C 1
ATOM 1316 O O . ILE A 1 161 ? -1.592 0.583 -20.311 1.00 96.06 161 ILE A O 1
ATOM 1320 N N . ILE A 1 162 ? -2.997 0.021 -21.975 1.00 96.19 162 ILE A N 1
ATOM 1321 C CA . ILE A 1 162 ? -3.731 -1.018 -21.258 1.00 96.19 162 ILE A CA 1
ATOM 1322 C C . ILE A 1 162 ? -3.770 -2.253 -22.143 1.00 96.19 162 ILE A C 1
ATOM 1324 O O . ILE A 1 162 ? -4.131 -2.176 -23.315 1.00 96.19 162 ILE A O 1
ATOM 1328 N N . HIS A 1 163 ? -3.432 -3.402 -21.571 1.00 94.81 163 HIS A N 1
ATOM 1329 C CA . HIS A 1 163 ? -3.654 -4.688 -22.212 1.00 94.81 163 HIS A CA 1
ATOM 1330 C C . HIS A 1 163 ? -4.967 -5.285 -21.706 1.00 94.81 163 HIS A C 1
ATOM 1332 O O . HIS A 1 163 ? -5.101 -5.574 -20.517 1.00 94.81 163 HIS A O 1
ATOM 1338 N N . ILE A 1 164 ? -5.930 -5.466 -22.608 1.00 95.50 164 ILE A N 1
ATOM 1339 C CA . ILE A 1 164 ? -7.195 -6.133 -22.315 1.00 95.50 164 ILE A CA 1
ATOM 1340 C C . ILE A 1 164 ? -7.089 -7.564 -22.858 1.00 95.50 164 ILE A C 1
ATOM 1342 O O . ILE A 1 164 ? -6.938 -7.735 -24.073 1.00 95.50 164 ILE A O 1
ATOM 1346 N N . PRO A 1 165 ? -7.173 -8.600 -21.998 1.00 94.88 165 PRO A N 1
ATOM 1347 C CA . PRO A 1 165 ? -7.144 -9.988 -22.445 1.00 94.88 165 PRO A CA 1
ATOM 1348 C C . PRO A 1 165 ? -8.159 -10.224 -23.568 1.00 94.88 165 PRO A C 1
ATOM 1350 O O . PRO A 1 165 ? -9.273 -9.715 -23.495 1.00 94.88 165 PRO A O 1
ATOM 1353 N N . PHE A 1 166 ? -7.776 -10.983 -24.597 1.00 95.75 166 PHE A N 1
ATOM 1354 C CA . PHE A 1 166 ? -8.582 -11.291 -25.794 1.00 95.75 166 PHE A CA 1
ATOM 1355 C C . PHE A 1 166 ? -8.855 -10.124 -26.761 1.00 95.75 166 PHE A C 1
ATOM 1357 O O . PHE A 1 166 ? -9.104 -10.382 -27.935 1.00 95.75 166 PHE A O 1
ATOM 1364 N N . PHE A 1 167 ? -8.767 -8.867 -26.318 1.00 95.06 167 PHE A N 1
ATOM 1365 C CA . PHE A 1 167 ? -9.034 -7.685 -27.152 1.00 95.06 167 PHE A CA 1
ATOM 1366 C C . PHE A 1 167 ? -7.762 -6.968 -27.629 1.00 95.06 167 PHE A C 1
ATOM 1368 O O . PHE A 1 167 ? -7.798 -6.282 -28.647 1.00 95.06 167 PHE A O 1
ATOM 1375 N N . GLY A 1 168 ? -6.636 -7.141 -26.931 1.00 95.44 168 GLY A N 1
ATOM 1376 C CA . GLY A 1 168 ? -5.330 -6.614 -27.332 1.00 95.44 168 GLY A CA 1
ATOM 1377 C C . GLY A 1 168 ? -4.854 -5.415 -26.509 1.00 95.44 168 GLY A C 1
ATOM 1378 O O . GLY A 1 168 ? -5.318 -5.165 -25.395 1.00 95.44 168 GLY A O 1
ATOM 1379 N N . VAL A 1 169 ? -3.859 -4.702 -27.043 1.00 96.44 169 VAL A N 1
ATOM 1380 C CA . VAL A 1 169 ? -3.209 -3.560 -26.384 1.00 96.44 169 VAL A CA 1
ATOM 1381 C C . VAL A 1 169 ? -3.781 -2.253 -26.923 1.00 96.44 169 VAL A C 1
ATOM 1383 O O . VAL A 1 169 ? -3.733 -1.995 -28.122 1.00 96.44 169 VAL A O 1
ATOM 1386 N N . PHE A 1 170 ? -4.275 -1.409 -26.023 1.00 96.38 170 PHE A N 1
ATOM 1387 C CA . PHE A 1 170 ? -4.822 -0.093 -26.328 1.00 96.38 170 PHE A CA 1
ATOM 1388 C C . PHE A 1 170 ? -3.881 0.999 -25.824 1.00 96.38 170 PHE A C 1
ATOM 1390 O O . PHE A 1 170 ? -3.464 0.984 -24.666 1.00 96.38 170 PHE A O 1
ATOM 1397 N N . GLN A 1 171 ? -3.576 1.969 -26.686 1.00 96.56 171 GLN A N 1
ATOM 1398 C CA . GLN A 1 171 ? -2.782 3.147 -26.344 1.00 96.56 171 GLN A CA 1
ATOM 1399 C C . GLN A 1 171 ? -3.699 4.232 -25.771 1.00 96.56 171 GLN A C 1
ATOM 1401 O O . GLN A 1 171 ? -4.547 4.769 -26.479 1.00 96.56 171 GLN A O 1
ATOM 1406 N N . LEU A 1 172 ? -3.520 4.573 -24.495 1.00 95.38 172 LEU A N 1
ATOM 1407 C CA . LEU A 1 172 ? -4.280 5.639 -23.831 1.00 95.38 172 LEU A CA 1
ATOM 1408 C C . LEU A 1 172 ? -3.518 6.965 -23.802 1.00 95.38 172 LEU A C 1
ATOM 1410 O O . LEU A 1 172 ? -4.133 8.025 -23.665 1.00 95.38 172 LEU A O 1
ATOM 1414 N N . SER A 1 173 ? -2.186 6.927 -23.917 1.00 95.31 173 SER A N 1
ATOM 1415 C CA . SER A 1 173 ? -1.344 8.124 -23.806 1.00 95.31 173 SER A CA 1
ATOM 1416 C C . SER A 1 173 ? -1.674 8.881 -22.507 1.00 95.31 173 SER A C 1
ATOM 1418 O O . SER A 1 173 ? -1.699 8.265 -21.442 1.00 95.31 173 SER A O 1
ATOM 1420 N N . TYR A 1 174 ? -1.965 10.183 -22.553 1.00 96.25 174 TYR A N 1
ATOM 1421 C CA . TYR A 1 174 ? -2.267 10.983 -21.359 1.00 96.25 174 TYR A CA 1
ATOM 1422 C C . TYR A 1 174 ? -3.524 10.532 -20.594 1.00 96.25 174 TYR A C 1
ATOM 1424 O O . TYR A 1 174 ? -3.592 10.719 -19.378 1.00 96.25 174 TYR A O 1
ATOM 1432 N N . PHE A 1 175 ? -4.492 9.884 -21.257 1.00 97.12 175 PHE A N 1
ATOM 1433 C CA . PHE A 1 175 ? -5.687 9.356 -20.583 1.00 97.12 175 PHE A CA 1
ATOM 1434 C C . PHE A 1 175 ? -5.365 8.225 -19.600 1.00 97.12 175 PHE A C 1
ATOM 1436 O O . PHE A 1 175 ? -6.175 7.941 -18.717 1.00 97.12 175 PHE A O 1
ATOM 1443 N N . TYR A 1 176 ? -4.173 7.624 -19.694 1.00 97.81 176 TYR A N 1
ATOM 1444 C CA . TYR A 1 176 ? -3.711 6.625 -18.737 1.00 97.81 176 TYR A CA 1
ATOM 1445 C C . TYR A 1 176 ? -3.671 7.178 -17.306 1.00 97.81 176 TYR A C 1
ATOM 1447 O O . TYR A 1 176 ? -4.013 6.460 -16.374 1.00 97.81 176 TYR A O 1
ATOM 1455 N N . ILE A 1 177 ? -3.331 8.461 -17.123 1.00 98.00 177 ILE A N 1
ATOM 1456 C CA . ILE A 1 177 ? -3.263 9.088 -15.794 1.00 98.00 177 ILE A CA 1
ATOM 1457 C C . ILE A 1 177 ? -4.643 9.085 -15.128 1.00 98.00 177 ILE A C 1
ATOM 1459 O O . ILE A 1 177 ? -4.776 8.687 -13.972 1.00 98.00 177 ILE A O 1
ATOM 1463 N N . LEU A 1 178 ? -5.678 9.503 -15.863 1.00 97.81 178 LEU A N 1
ATOM 1464 C CA . LEU A 1 178 ? -7.045 9.537 -15.343 1.00 97.81 178 LEU A CA 1
ATOM 1465 C C . LEU A 1 178 ? -7.573 8.122 -15.086 1.00 97.81 178 LEU A C 1
ATOM 1467 O O . LEU A 1 178 ? -8.194 7.874 -14.054 1.00 97.81 178 LEU A O 1
ATOM 1471 N N . PHE A 1 179 ? -7.286 7.195 -16.002 1.00 97.94 179 PHE A N 1
ATOM 1472 C CA . PHE A 1 179 ? -7.658 5.794 -15.855 1.00 97.94 179 PHE A CA 1
ATOM 1473 C C . PHE A 1 179 ? -7.016 5.158 -14.615 1.00 97.94 179 PHE A C 1
ATOM 1475 O O . PHE A 1 179 ? -7.722 4.594 -13.782 1.00 97.94 179 PHE A O 1
ATOM 1482 N N . ALA A 1 180 ? -5.696 5.276 -14.456 1.00 98.06 180 ALA A N 1
ATOM 1483 C CA . ALA A 1 180 ? -4.977 4.710 -13.320 1.00 98.06 180 ALA A CA 1
ATOM 1484 C C . ALA A 1 180 ? -5.455 5.321 -11.996 1.00 98.06 180 ALA A C 1
ATOM 1486 O O . ALA A 1 180 ? -5.671 4.586 -11.033 1.00 98.06 180 ALA A O 1
ATOM 1487 N N . ALA A 1 181 ? -5.721 6.632 -11.961 1.00 98.38 181 ALA A N 1
ATOM 1488 C CA . ALA A 1 181 ? -6.206 7.292 -10.755 1.00 98.38 181 ALA A CA 1
ATOM 1489 C C . ALA A 1 181 ? -7.592 6.769 -10.363 1.00 98.38 181 ALA A C 1
ATOM 1491 O O . ALA A 1 181 ? -7.824 6.434 -9.202 1.00 98.38 181 ALA A O 1
ATOM 1492 N N . PHE A 1 182 ? -8.490 6.630 -11.344 1.00 98.00 182 PHE A N 1
ATOM 1493 C CA . PHE A 1 182 ? -9.800 6.022 -11.140 1.00 98.00 182 PHE A CA 1
ATOM 1494 C C . PHE A 1 182 ? -9.685 4.589 -10.605 1.00 98.00 182 PHE A C 1
ATOM 1496 O O . PHE A 1 182 ? -10.337 4.264 -9.616 1.00 98.00 182 PHE A O 1
ATOM 1503 N N . VAL A 1 183 ? -8.828 3.755 -11.203 1.00 97.69 183 VAL A N 1
ATOM 1504 C CA . VAL A 1 183 ? -8.613 2.366 -10.766 1.00 97.69 183 VAL A CA 1
ATOM 1505 C C . VAL A 1 183 ? -8.098 2.315 -9.327 1.00 97.69 183 VAL A C 1
ATOM 1507 O O . VAL A 1 183 ? -8.659 1.588 -8.513 1.00 97.69 183 VAL A O 1
ATOM 1510 N N . ILE A 1 184 ? -7.086 3.111 -8.974 1.00 98.06 184 ILE A N 1
ATOM 1511 C CA . ILE A 1 184 ? -6.525 3.137 -7.614 1.00 98.06 184 ILE A CA 1
ATOM 1512 C C . ILE A 1 184 ? -7.603 3.513 -6.584 1.00 98.06 184 ILE A C 1
ATOM 1514 O O . ILE A 1 184 ? -7.773 2.802 -5.592 1.00 98.06 184 ILE A O 1
ATOM 1518 N N . VAL A 1 185 ? -8.368 4.586 -6.829 1.00 97.31 185 VAL A N 1
ATOM 1519 C CA . VAL A 1 185 ? -9.449 5.024 -5.924 1.00 97.31 185 VAL A CA 1
ATOM 1520 C C . VAL A 1 185 ? -10.556 3.974 -5.838 1.00 97.31 185 VAL A C 1
ATOM 1522 O O . VAL A 1 185 ? -11.035 3.674 -4.742 1.00 97.31 185 VAL A O 1
ATOM 1525 N N . ALA A 1 186 ? -10.954 3.391 -6.972 1.00 96.69 186 ALA A N 1
ATOM 1526 C CA . ALA A 1 186 ? -11.989 2.367 -7.021 1.00 96.69 186 ALA A CA 1
ATOM 1527 C C . ALA A 1 186 ? -11.595 1.135 -6.199 1.00 96.69 186 ALA A C 1
ATOM 1529 O O . ALA A 1 186 ? -12.395 0.674 -5.389 1.00 96.69 186 ALA A O 1
ATOM 1530 N N . PHE A 1 187 ? -10.362 0.640 -6.339 1.00 96.00 187 PHE A N 1
ATOM 1531 C CA . PHE A 1 187 ? -9.881 -0.511 -5.571 1.00 96.00 187 PHE A CA 1
ATOM 1532 C C . PHE A 1 187 ? -9.722 -0.199 -4.079 1.00 96.00 187 PHE A C 1
ATOM 1534 O O . PHE A 1 187 ? -10.145 -1.009 -3.255 1.00 96.00 187 PHE A O 1
ATOM 1541 N N . ALA A 1 188 ? -9.186 0.971 -3.714 1.00 93.56 188 ALA A N 1
ATOM 1542 C CA . ALA A 1 188 ? -9.066 1.373 -2.310 1.00 93.56 188 ALA A CA 1
ATOM 1543 C C . ALA A 1 188 ? -10.437 1.412 -1.607 1.00 93.56 188 ALA A C 1
ATOM 1545 O O . ALA A 1 188 ? -10.593 0.891 -0.499 1.00 93.56 188 ALA A O 1
ATOM 1546 N N . ASN A 1 189 ? -11.456 1.957 -2.279 1.00 91.56 189 ASN A N 1
ATOM 1547 C CA . ASN A 1 189 ? -12.819 1.997 -1.753 1.00 91.56 189 ASN A CA 1
ATOM 1548 C C . ASN A 1 189 ? -13.505 0.629 -1.788 1.00 91.56 189 ASN A C 1
ATOM 1550 O O . ASN A 1 189 ? -14.175 0.275 -0.821 1.00 91.56 189 ASN A O 1
ATOM 1554 N N . ALA A 1 190 ? -13.328 -0.155 -2.854 1.00 92.44 190 ALA A N 1
ATOM 1555 C CA . ALA A 1 190 ? -13.911 -1.489 -2.966 1.00 92.44 190 ALA A CA 1
ATOM 1556 C C . ALA A 1 190 ? -13.436 -2.401 -1.827 1.00 92.44 190 ALA A C 1
ATOM 1558 O O . ALA A 1 190 ? -14.271 -3.001 -1.155 1.00 92.44 190 ALA A O 1
ATOM 1559 N N . VAL A 1 191 ? -12.126 -2.431 -1.547 1.00 90.56 191 VAL A N 1
ATOM 1560 C CA . VAL A 1 191 ? -11.558 -3.223 -0.443 1.00 90.56 191 VAL A CA 1
ATOM 1561 C C . VAL A 1 191 ? -12.109 -2.760 0.911 1.00 90.56 191 VAL A C 1
ATOM 1563 O O . VAL A 1 191 ? -12.537 -3.588 1.714 1.00 90.56 191 VAL A O 1
ATOM 1566 N N . ASN A 1 192 ? -12.182 -1.444 1.142 1.00 86.44 192 ASN A N 1
ATOM 1567 C CA . ASN A 1 192 ? -12.746 -0.871 2.370 1.00 86.44 192 ASN A CA 1
ATOM 1568 C C . ASN A 1 192 ? -14.242 -1.206 2.553 1.00 86.44 192 ASN A C 1
ATOM 1570 O O . ASN A 1 192 ? -14.696 -1.433 3.671 1.00 86.44 192 ASN A O 1
ATOM 1574 N N . ILE A 1 193 ? -15.018 -1.266 1.466 1.00 84.38 193 ILE A N 1
ATOM 1575 C CA . ILE A 1 193 ? -16.427 -1.687 1.511 1.00 84.38 193 ILE A CA 1
ATOM 1576 C C . ILE A 1 193 ? -16.528 -3.185 1.829 1.00 84.38 193 ILE A C 1
ATOM 1578 O O . ILE A 1 193 ? -17.362 -3.573 2.647 1.00 84.38 193 ILE A O 1
ATOM 1582 N N . THR A 1 194 ? -15.682 -4.024 1.221 1.00 86.88 194 THR A N 1
ATOM 1583 C CA . THR A 1 194 ? -15.720 -5.481 1.432 1.00 86.88 194 THR A CA 1
ATOM 1584 C C . THR A 1 194 ? -15.271 -5.915 2.827 1.00 86.88 194 THR A C 1
ATOM 1586 O O . THR A 1 194 ? -15.819 -6.880 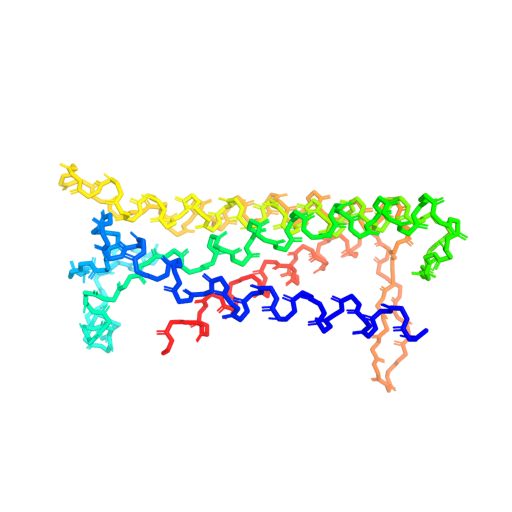3.345 1.00 86.88 194 THR A O 1
ATOM 1589 N N . ASP A 1 195 ? -14.343 -5.191 3.462 1.00 76.69 195 ASP A N 1
ATOM 1590 C CA . ASP A 1 195 ? -13.896 -5.450 4.847 1.00 76.69 195 ASP A CA 1
ATOM 1591 C C . ASP A 1 195 ? -14.992 -5.137 5.893 1.00 76.69 195 ASP A C 1
ATOM 1593 O O . ASP A 1 195 ? -14.956 -5.567 7.049 1.00 76.69 195 ASP A O 1
ATOM 1597 N N . GLY A 1 196 ? -16.023 -4.390 5.483 1.00 62.25 196 GLY A N 1
ATOM 1598 C CA . GLY A 1 196 ? -17.177 -4.077 6.316 1.00 62.25 196 GLY A CA 1
ATOM 1599 C C . GLY A 1 196 ? -18.057 -5.285 6.645 1.00 62.25 196 GLY A C 1
ATOM 1600 O O . GLY A 1 196 ? -18.690 -5.280 7.699 1.00 62.25 196 GLY A O 1
ATOM 1601 N N . LEU A 1 197 ? -18.079 -6.332 5.816 1.00 53.22 197 LEU A N 1
ATOM 1602 C CA . LEU A 1 197 ? -18.968 -7.488 6.005 1.00 53.22 197 LEU A CA 1
ATOM 1603 C C . LEU A 1 197 ? -18.580 -8.372 7.199 1.00 53.22 197 LEU A C 1
ATOM 1605 O O . LEU A 1 197 ? -17.388 -8.427 7.574 1.00 53.22 197 LEU A O 1
#

Sequence (197 aa):
MSQYLFIALASFLIHFFLIVPFINFLYKMKLQRANQKTLDAFNKPTPVFDKFHCHKQGIPVGGGLLVVLVTTVLFAFFLLVVTLFNKTIQTNYPSAINEIKIIFFTFISFALLGVYDDLNKIFLWKKQSFFGLRMRHKLVIEIILALVISIALFSDLRISIIHIPFFGVFQLSYFYILFAAFVIVAFANAVNITDGL

pLDDT: mean 87.8, std 12.35, range [40.81, 98.5]

Radius of gyration: 20.06 Å; chains: 1; bounding box: 54×36×54 Å

Secondary structure (DSSP, 8-state):
-HHHHHHHHHHHHHHHHHHHHHHHHHHHTT-B------B-TTS-B-HHHHHHHGGGTTSB--HHHHHHHHHHHHHHHHHHHHHHTTPPPP-SSS-HHHHHHHHHHHHHHHHHHHHHHHHHHHHGGGSSS--SS-HHHHHHHHHHHHHHHHHHHHHHS---EEEETTTEEEE-TTHHHHHHHHHHHHHHHHHHHHTT-